Protein AF-A0A9N9GX31-F1 (afdb_monomer_lite)

Foldseek 3Di:
DAFQLLLLLQQVVCQVQAAFWFFAFKDFDDDCLAAVPDGVVVVRVQRHGWGFHGKDDWTQKIWTDTPDFQTKIKHQFPAKAKDKQPDDGPDPDDDDDQPSDPPGPQFGMKTKIDQPDDPDDPDDDDDDDDDPDSDIIMMTIGHPVSRMYMDGAHPPRCCDPPNVQFADELAPCQDDLVVLLVVLLVFFFFPLLQCCPRSHYGRDHAQLSQQLCQQLLAARRAGSNPDDSVSSVSSSVSSNVSSCQCNVVSNPPVSRDQQTPNVQLPDPDPVDFTAGPVGFTWDWDAGNNDIHIDRPVRHDHDDDPPDDDDPPDPPDDDDDDDDDDDDDDDDDDDDDDDDDDDDDDDDDDDDDDDDDDDDDDDDDDDDDDD

Sequence (370 aa):
MPELPEVHRAERACHEFLVGKKIIDVETKEDLLVFCEMPHEKFAELLLNKTVTETGRRGKYFYFLLDEGPHPVFHFGMTGDIKFKGHQSFHYRRKRPSSSSWPPLYYKLILTFASPEQPEQPDQMSSSSPSTSSSSVIVAFTDPRRLSRIRLVPSPVLSHPPLSDLGFDPLQDLPSVAAFSAQVSSRKCPIKALLLDQSFSAGVGNWVADEVLYQARVHPNQRANTLNKEQKKIIREKLVWVCEKAVKVNANPDEFPKDWLFHVRWSKSKKKKVKMPDGNEVIFLTVGGRTTAVVPAIQKIKGDVGSFVEKIKDDTDDNSEVQEDEIVIVKETKQNKRVVKRKIVKGDEFGTGKKVSFGNLESWRLSGLF

pLDDT: mean 79.01, std 27.61, range [22.58, 98.81]

Structure (mmCIF, N/CA/C/O backbone):
data_AF-A0A9N9GX31-F1
#
_entry.id   AF-A0A9N9GX31-F1
#
loop_
_atom_site.group_PDB
_atom_site.id
_atom_site.type_symbol
_atom_site.label_atom_id
_atom_site.label_alt_id
_atom_site.label_comp_id
_atom_site.label_asym_id
_atom_site.label_entity_id
_atom_site.label_seq_id
_atom_site.pdbx_PDB_ins_code
_atom_site.Cartn_x
_atom_site.Cartn_y
_atom_site.Cartn_z
_atom_site.occupancy
_atom_site.B_iso_or_equiv
_atom_site.auth_seq_id
_atom_site.auth_comp_id
_atom_site.auth_asym_id
_atom_site.auth_atom_id
_atom_site.pdbx_PDB_model_num
ATOM 1 N N . MET A 1 1 ? 7.672 -5.386 4.429 1.00 81.19 1 MET A N 1
ATOM 2 C CA . MET A 1 1 ? 7.270 -3.998 4.149 1.00 81.19 1 MET A CA 1
ATOM 3 C C . MET A 1 1 ? 6.022 -4.106 3.316 1.00 81.19 1 MET A C 1
ATOM 5 O O . MET A 1 1 ? 6.158 -4.579 2.195 1.00 81.19 1 MET A O 1
ATOM 9 N N . PRO A 1 2 ? 4.853 -3.796 3.885 1.00 92.69 2 PRO A N 1
ATOM 10 C CA . PRO A 1 2 ? 3.603 -3.841 3.143 1.00 92.69 2 PRO A CA 1
ATOM 11 C C . PRO A 1 2 ? 3.652 -2.891 1.942 1.00 92.69 2 PRO A C 1
ATOM 13 O O . PRO A 1 2 ? 4.035 -1.726 2.077 1.00 92.69 2 PRO A O 1
ATOM 16 N N . GLU A 1 3 ? 3.329 -3.403 0.762 1.00 97.19 3 GLU A N 1
ATOM 17 C CA . GLU A 1 3 ? 3.087 -2.633 -0.454 1.00 97.19 3 GLU A CA 1
ATOM 18 C C . GLU A 1 3 ? 1.594 -2.758 -0.805 1.00 97.19 3 GLU A C 1
ATOM 20 O O . GLU A 1 3 ? 0.786 -3.134 0.048 1.00 97.19 3 GLU A O 1
ATOM 25 N N . LEU A 1 4 ? 1.191 -2.387 -2.022 1.00 97.81 4 LEU A N 1
ATOM 26 C CA . LEU A 1 4 ? -0.218 -2.423 -2.424 1.00 97.81 4 LEU A CA 1
ATOM 27 C C . LEU A 1 4 ? -0.906 -3.774 -2.148 1.00 97.81 4 LEU A C 1
ATOM 29 O O . LEU A 1 4 ? -1.969 -3.750 -1.523 1.00 97.81 4 LEU A O 1
ATOM 33 N N . PRO A 1 5 ? -0.351 -4.938 -2.552 1.00 97.56 5 PRO A N 1
ATOM 34 C CA . PRO A 1 5 ? -1.057 -6.210 -2.387 1.00 97.56 5 PRO A CA 1
ATOM 35 C C . PRO A 1 5 ? -1.278 -6.578 -0.917 1.00 97.56 5 PRO A C 1
ATOM 37 O O . PRO A 1 5 ? -2.347 -7.051 -0.538 1.00 97.56 5 PRO A O 1
ATOM 40 N N . GLU A 1 6 ? -0.283 -6.313 -0.072 1.00 96.12 6 GLU A N 1
ATOM 41 C CA . GLU A 1 6 ? -0.354 -6.551 1.367 1.00 96.12 6 GLU A CA 1
ATOM 42 C C . GLU A 1 6 ? -1.404 -5.676 2.056 1.00 96.12 6 GLU A C 1
ATOM 44 O O . GLU A 1 6 ? -2.175 -6.160 2.886 1.00 96.12 6 GLU A O 1
ATOM 49 N N . VAL A 1 7 ? -1.451 -4.391 1.694 1.00 97.62 7 VAL A N 1
ATOM 50 C CA . VAL A 1 7 ? -2.442 -3.449 2.225 1.00 97.62 7 VAL A CA 1
ATOM 51 C C . VAL A 1 7 ? -3.843 -3.827 1.751 1.00 97.62 7 VAL A C 1
ATOM 53 O O . VAL A 1 7 ? -4.783 -3.765 2.535 1.00 97.62 7 VAL A O 1
ATOM 56 N N . HIS A 1 8 ? -3.986 -4.281 0.506 1.00 97.56 8 HIS A N 1
ATOM 57 C CA . HIS A 1 8 ? -5.265 -4.760 -0.010 1.00 97.56 8 HIS A CA 1
ATOM 58 C C . HIS A 1 8 ? -5.770 -6.003 0.723 1.00 97.56 8 HIS A C 1
ATOM 60 O O . HIS A 1 8 ? -6.946 -6.060 1.060 1.00 97.56 8 HIS A O 1
ATOM 66 N N . ARG A 1 9 ? -4.901 -6.964 1.060 1.00 95.38 9 ARG A N 1
ATOM 67 C CA . ARG A 1 9 ? -5.305 -8.084 1.927 1.00 95.38 9 ARG A CA 1
ATOM 68 C C . ARG A 1 9 ? -5.838 -7.587 3.274 1.00 95.38 9 ARG A C 1
ATOM 70 O O . ARG A 1 9 ? -6.865 -8.071 3.736 1.00 95.38 9 ARG A O 1
ATOM 77 N N . ALA A 1 10 ? -5.114 -6.674 3.920 1.00 95.25 10 ALA A N 1
ATOM 78 C CA . ALA A 1 10 ? -5.512 -6.147 5.222 1.00 95.25 10 ALA A CA 1
ATOM 79 C C . ALA A 1 10 ? -6.861 -5.422 5.159 1.00 95.25 10 ALA A C 1
ATOM 81 O O . ALA A 1 10 ? -7.717 -5.645 6.011 1.00 95.25 10 ALA A O 1
ATOM 82 N N . GLU A 1 11 ? -7.052 -4.595 4.133 1.00 97.12 11 GLU A N 1
ATOM 83 C CA . GLU A 1 11 ? -8.311 -3.902 3.877 1.00 97.12 11 GLU A CA 1
ATOM 84 C C . GLU A 1 11 ? -9.455 -4.890 3.641 1.00 97.12 11 GLU A C 1
ATOM 86 O O . GLU A 1 11 ? -10.471 -4.775 4.313 1.00 97.12 11 GLU A O 1
ATOM 91 N N . ARG A 1 12 ? -9.267 -5.927 2.816 1.00 95.88 12 ARG A N 1
ATOM 92 C CA . ARG A 1 12 ? -10.287 -6.966 2.602 1.00 95.88 12 ARG A CA 1
ATOM 93 C C . ARG A 1 12 ? -10.667 -7.721 3.871 1.00 95.88 12 ARG A C 1
ATOM 95 O O . ARG A 1 12 ? -11.843 -7.996 4.073 1.00 95.88 12 ARG A O 1
ATOM 102 N N . ALA A 1 13 ? -9.697 -8.037 4.729 1.00 94.00 13 ALA A N 1
ATOM 103 C CA . ALA A 1 13 ? -9.993 -8.647 6.023 1.00 94.00 13 ALA A CA 1
ATOM 104 C C . ALA A 1 13 ? -10.810 -7.689 6.909 1.00 94.00 13 ALA A C 1
ATOM 106 O O . ALA A 1 13 ? -11.760 -8.104 7.562 1.00 94.00 13 ALA A O 1
ATOM 107 N N . CYS A 1 14 ? -10.484 -6.393 6.904 1.00 95.94 14 CYS A N 1
ATOM 108 C CA . CYS A 1 14 ? -11.295 -5.391 7.597 1.00 95.94 14 CYS A CA 1
ATOM 109 C C . CYS A 1 14 ? -12.704 -5.300 7.013 1.00 95.94 14 CYS A C 1
ATOM 111 O O . CYS A 1 14 ? -13.659 -5.241 7.777 1.00 95.94 14 CYS A O 1
ATOM 113 N N . HIS A 1 15 ? -12.837 -5.335 5.689 1.00 96.19 15 HIS A N 1
ATOM 114 C CA . HIS A 1 15 ? -14.130 -5.331 5.018 1.00 96.19 15 HIS A CA 1
ATOM 115 C C . HIS A 1 15 ? -15.010 -6.482 5.516 1.00 96.19 15 HIS A C 1
ATOM 117 O O . HIS A 1 15 ? -16.120 -6.268 5.990 1.00 96.19 15 HIS A O 1
ATOM 123 N N . GLU A 1 16 ? -14.473 -7.702 5.466 1.00 93.88 16 GLU A N 1
ATOM 124 C CA . GLU A 1 16 ? -15.175 -8.932 5.834 1.00 93.88 16 GLU A CA 1
ATOM 125 C C . GLU A 1 16 ? -15.591 -8.959 7.310 1.00 93.88 16 GLU A C 1
ATOM 127 O O . GLU A 1 16 ? -16.707 -9.358 7.636 1.00 93.88 16 GLU A O 1
ATOM 132 N N . PHE A 1 17 ? -14.705 -8.527 8.212 1.00 92.94 17 PHE A N 1
ATOM 133 C CA . PHE A 1 17 ? -14.939 -8.663 9.648 1.00 92.94 17 PHE A CA 1
ATOM 134 C C . PHE A 1 17 ? -15.581 -7.443 10.311 1.00 92.94 17 PHE A C 1
ATOM 136 O O . PHE A 1 17 ? -16.140 -7.602 11.397 1.00 92.94 17 PHE A O 1
ATOM 143 N N . LEU A 1 18 ? -15.474 -6.240 9.733 1.00 95.19 18 LEU A N 1
ATOM 144 C CA . LEU A 1 18 ? -15.803 -4.984 10.425 1.00 95.19 18 LEU A CA 1
ATOM 145 C C . LEU A 1 18 ? -16.997 -4.230 9.829 1.00 95.19 18 LEU A C 1
ATOM 147 O O . LEU A 1 18 ? -17.646 -3.490 10.568 1.00 95.19 18 LEU A O 1
ATOM 151 N N . VAL A 1 19 ? -17.306 -4.393 8.538 1.00 96.62 19 VAL A N 1
ATOM 152 C CA . VAL A 1 19 ? -18.415 -3.663 7.898 1.00 96.62 19 VAL A CA 1
ATOM 153 C C . VAL A 1 19 ? -19.753 -4.017 8.557 1.00 96.62 19 VAL A C 1
ATOM 155 O O . VAL A 1 19 ? -20.031 -5.173 8.878 1.00 96.62 19 VAL A O 1
ATOM 158 N N . GLY A 1 20 ? -20.570 -2.992 8.797 1.00 96.25 20 GLY A N 1
ATOM 159 C CA . GLY A 1 20 ? -21.850 -3.069 9.497 1.00 96.25 20 GLY A CA 1
ATOM 160 C C . GLY A 1 20 ? -21.741 -3.132 11.022 1.00 96.25 20 GLY A C 1
ATOM 161 O O . GLY A 1 20 ? -22.768 -3.215 11.691 1.00 96.25 20 GLY A O 1
ATOM 162 N N . LYS A 1 21 ? -20.533 -3.104 11.604 1.00 95.75 21 LYS A N 1
ATOM 163 C CA . LYS A 1 21 ? -20.344 -3.209 13.058 1.00 95.75 21 LYS A CA 1
ATOM 164 C C . LYS A 1 21 ? -20.047 -1.862 13.704 1.00 95.75 21 LYS A C 1
ATOM 166 O O . LYS A 1 21 ? -19.277 -1.054 13.182 1.00 95.75 21 LYS A O 1
ATOM 171 N N . LYS A 1 22 ? -20.614 -1.669 14.895 1.00 97.38 22 LYS A N 1
ATOM 172 C CA . LYS A 1 22 ? -20.375 -0.510 15.758 1.00 97.38 22 LYS A CA 1
ATOM 173 C C . LYS A 1 22 ? -19.119 -0.702 16.603 1.00 97.38 22 LYS A C 1
ATOM 175 O O . LYS A 1 22 ? -18.931 -1.766 17.193 1.00 97.38 22 LYS A O 1
ATOM 180 N N . ILE A 1 23 ? -18.289 0.329 16.690 1.00 97.94 23 ILE A N 1
ATOM 181 C CA . ILE A 1 23 ? -17.127 0.398 17.578 1.00 97.94 23 ILE A CA 1
ATOM 182 C C . ILE A 1 23 ? -17.630 0.670 18.999 1.00 97.94 23 ILE A C 1
ATOM 184 O O . ILE A 1 23 ? -18.179 1.738 19.269 1.00 97.94 23 ILE A O 1
ATOM 188 N N . ILE A 1 24 ? -17.455 -0.290 19.904 1.00 97.75 24 ILE A N 1
ATOM 189 C CA . ILE A 1 24 ? -17.941 -0.204 21.293 1.00 97.75 24 ILE A CA 1
ATOM 190 C C . ILE A 1 24 ? -16.837 0.096 22.303 1.00 97.75 24 ILE A C 1
ATOM 192 O O . ILE A 1 24 ? -17.135 0.520 23.413 1.00 97.75 24 ILE A O 1
ATOM 196 N N . ASP A 1 25 ? -15.578 -0.117 21.927 1.00 97.88 25 ASP A N 1
ATOM 197 C CA . ASP A 1 25 ? -14.425 0.223 22.753 1.00 97.88 25 ASP A CA 1
ATOM 198 C C . ASP A 1 25 ? -13.192 0.490 21.872 1.00 97.88 25 ASP A C 1
ATOM 200 O O . ASP A 1 25 ? -13.024 -0.113 20.803 1.00 97.88 25 ASP A O 1
ATOM 204 N N . VAL A 1 26 ? -12.366 1.446 22.305 1.00 98.19 26 VAL A N 1
ATOM 205 C CA . VAL A 1 26 ? -11.189 1.937 21.583 1.00 98.19 26 VAL A CA 1
ATOM 206 C C . VAL A 1 26 ? -10.036 2.120 22.560 1.00 98.19 26 VAL A C 1
ATOM 208 O O . VAL A 1 26 ? -9.972 3.101 23.297 1.00 98.19 26 VAL A O 1
ATOM 211 N N . GLU A 1 27 ? -9.070 1.211 22.514 1.00 98.00 27 GLU A N 1
ATOM 212 C CA . GLU A 1 27 ? -7.853 1.303 23.315 1.00 98.00 27 GLU A CA 1
ATOM 213 C C . GLU A 1 27 ? -6.708 1.847 22.456 1.00 98.00 27 GLU A C 1
ATOM 215 O O . GLU A 1 27 ? -6.419 1.341 21.369 1.00 98.00 27 GLU A O 1
ATOM 220 N N . THR A 1 28 ? -6.009 2.868 22.942 1.00 97.25 28 THR A N 1
ATOM 221 C CA . THR A 1 28 ? -4.873 3.475 22.239 1.00 97.25 28 THR A CA 1
ATOM 222 C C . THR A 1 28 ? -3.652 3.562 23.143 1.00 97.25 28 THR A C 1
ATOM 224 O O . THR A 1 28 ? -3.757 3.625 24.365 1.00 97.25 28 THR A O 1
ATOM 227 N N . LYS A 1 29 ? -2.465 3.560 22.530 1.00 94.81 29 LYS A N 1
ATOM 228 C CA . LYS A 1 29 ? -1.197 3.825 23.215 1.00 94.81 29 LYS A CA 1
ATOM 229 C C . LYS A 1 29 ? -0.561 5.087 22.675 1.00 94.81 29 LYS A C 1
ATOM 231 O O . LYS A 1 29 ? -0.442 5.220 21.455 1.00 94.81 29 LYS A O 1
ATOM 236 N N . GLU A 1 30 ? -0.072 5.933 23.579 1.00 95.31 30 GLU A N 1
ATOM 237 C CA . GLU A 1 30 ? 0.644 7.142 23.198 1.00 95.31 30 GLU A CA 1
ATOM 238 C C . GLU A 1 30 ? 1.825 6.802 22.285 1.00 95.31 30 GLU A C 1
ATOM 240 O O . GLU A 1 30 ? 2.733 6.033 22.619 1.00 95.31 30 GLU A O 1
ATOM 245 N N . ASP A 1 31 ? 1.793 7.373 21.086 1.00 95.56 31 ASP A N 1
ATOM 246 C CA . ASP A 1 31 ? 2.903 7.329 20.155 1.00 95.56 31 ASP A CA 1
ATOM 247 C C . ASP A 1 31 ? 2.816 8.518 19.200 1.00 95.56 31 ASP A C 1
ATOM 249 O O . ASP A 1 31 ? 2.161 8.450 18.159 1.00 95.56 31 ASP A O 1
ATOM 253 N N . LEU A 1 32 ? 3.533 9.590 19.539 1.00 94.25 32 LEU A N 1
ATOM 254 C CA . LEU A 1 32 ? 3.557 10.849 18.784 1.00 94.25 32 LEU A CA 1
ATOM 255 C C . LEU A 1 32 ? 4.025 10.691 17.324 1.00 94.25 32 LEU A C 1
ATOM 257 O O . LEU A 1 32 ? 3.809 11.576 16.500 1.00 94.25 32 LEU A O 1
ATOM 261 N N . LEU A 1 33 ? 4.677 9.575 16.974 1.00 94.19 33 LEU A N 1
ATOM 262 C CA . LEU A 1 33 ? 5.071 9.294 15.591 1.00 94.19 33 LEU A CA 1
ATOM 263 C C . LEU A 1 33 ? 3.938 8.652 14.789 1.00 94.19 33 LEU A C 1
ATOM 265 O O . LEU A 1 33 ? 3.854 8.868 13.581 1.00 94.19 33 LEU A O 1
ATOM 269 N N . VAL A 1 34 ? 3.102 7.840 15.437 1.00 94.69 34 VAL A N 1
ATOM 270 C CA . VAL A 1 34 ? 1.997 7.115 14.797 1.00 94.69 34 VAL A CA 1
ATOM 271 C C . VAL A 1 34 ? 0.743 7.988 14.758 1.00 94.69 34 VAL A C 1
ATOM 273 O O . VAL A 1 34 ? 0.140 8.114 13.692 1.00 94.69 34 VAL A O 1
ATOM 276 N N . PHE A 1 35 ? 0.421 8.641 15.877 1.00 95.06 35 PHE A N 1
ATOM 277 C CA . PHE A 1 35 ? -0.647 9.630 16.039 1.00 95.06 35 PHE A CA 1
ATOM 278 C C . PHE A 1 35 ? -0.067 11.048 15.937 1.00 95.06 35 PHE A C 1
ATOM 280 O O . PHE A 1 35 ? -0.040 11.808 16.898 1.00 95.06 35 PHE A O 1
ATOM 287 N N . CYS A 1 36 ? 0.491 11.394 14.775 1.00 88.38 36 CYS A N 1
ATOM 288 C CA . CYS A 1 36 ? 1.279 12.624 14.633 1.00 88.38 36 CYS A CA 1
ATOM 289 C C . CYS A 1 36 ? 0.456 13.914 14.474 1.00 88.38 36 CYS A C 1
ATOM 291 O O . CYS A 1 36 ? 1.028 14.997 14.527 1.00 88.38 36 CYS A O 1
ATOM 293 N N . GLU A 1 37 ? -0.852 13.813 14.223 1.00 90.94 37 GLU A N 1
ATOM 294 C CA . GLU A 1 37 ? -1.718 14.969 13.922 1.00 90.94 37 GLU A CA 1
ATOM 295 C C . GLU A 1 37 ? -2.661 15.334 15.069 1.00 90.94 37 GLU A C 1
ATOM 297 O O . GLU A 1 37 ? -3.223 16.425 15.073 1.00 90.94 37 GLU A O 1
ATOM 302 N N . MET A 1 38 ? -2.841 14.437 16.041 1.00 93.62 38 MET A N 1
ATOM 303 C CA . MET A 1 38 ? -3.707 14.668 17.192 1.00 93.62 38 MET A CA 1
ATOM 304 C C . MET A 1 38 ? -3.362 13.728 18.354 1.00 93.62 38 MET A C 1
ATOM 306 O O . MET A 1 38 ? -2.818 12.649 18.107 1.00 93.62 38 MET A O 1
ATOM 310 N N . PRO A 1 39 ? -3.726 14.087 19.599 1.00 95.81 39 PRO A N 1
ATOM 311 C CA . PRO A 1 39 ? -3.632 13.183 20.743 1.00 95.81 39 PRO A CA 1
ATOM 312 C C . PRO A 1 39 ? -4.413 11.885 20.512 1.00 95.81 39 PRO A C 1
ATOM 314 O O . PRO A 1 39 ? -5.504 11.892 19.930 1.00 95.81 39 PRO A O 1
ATOM 317 N N . HIS A 1 40 ? -3.863 10.764 20.971 1.00 96.56 40 HIS A N 1
ATOM 318 C CA . HIS A 1 40 ? -4.436 9.442 20.718 1.00 96.56 40 HIS A CA 1
ATOM 319 C C . HIS A 1 40 ? -5.751 9.210 21.482 1.00 96.56 40 HIS A C 1
ATOM 321 O O . HIS A 1 40 ? -6.616 8.474 21.012 1.00 96.56 40 HIS A O 1
ATOM 327 N N . GLU A 1 41 ? -5.945 9.886 22.612 1.00 96.81 41 GLU A N 1
ATOM 328 C CA . GLU A 1 41 ? -7.190 9.890 23.380 1.00 96.81 41 GLU A CA 1
ATOM 329 C C . GLU A 1 41 ? -8.299 10.585 22.594 1.00 96.81 41 GLU A C 1
ATOM 331 O O . GLU A 1 41 ? -9.386 10.035 22.433 1.00 96.81 41 GLU A O 1
ATOM 336 N N . LYS A 1 42 ? -7.994 11.744 21.992 1.00 96.75 42 LYS A N 1
ATOM 337 C CA . LYS A 1 42 ? -8.943 12.450 21.123 1.00 96.75 42 LYS A CA 1
ATOM 338 C C . LYS A 1 42 ? -9.303 11.618 19.895 1.00 96.75 42 LYS A C 1
ATOM 340 O O . LYS A 1 42 ? -10.455 11.629 19.467 1.00 96.75 42 LYS A O 1
ATOM 345 N N . PHE A 1 43 ? -8.332 10.891 19.337 1.00 96.75 43 PHE A N 1
ATOM 346 C CA . PHE A 1 43 ? -8.594 9.906 18.291 1.00 96.75 43 PHE A CA 1
ATOM 347 C C . PHE A 1 43 ? -9.596 8.852 18.786 1.00 96.75 43 PHE A C 1
ATOM 349 O O . PHE A 1 43 ? -10.615 8.648 18.136 1.00 96.75 43 PHE A O 1
ATOM 356 N N . ALA A 1 44 ? -9.358 8.235 19.947 1.00 97.12 44 ALA A N 1
ATOM 357 C CA . ALA A 1 44 ? -10.232 7.200 20.501 1.00 97.12 44 ALA A CA 1
ATOM 358 C C . ALA A 1 44 ? -11.674 7.688 20.725 1.00 97.12 44 ALA A C 1
ATOM 360 O O . ALA A 1 44 ? -12.618 7.035 20.279 1.00 97.12 44 ALA A O 1
ATOM 361 N N . GLU A 1 45 ? -11.838 8.869 21.329 1.00 97.38 45 GLU A N 1
ATOM 362 C CA . GLU A 1 45 ? -13.143 9.506 21.551 1.00 97.38 45 GLU A CA 1
ATOM 363 C C . GLU A 1 45 ? -13.944 9.678 20.254 1.00 97.38 45 GLU A C 1
ATOM 365 O O . GLU A 1 45 ? -15.147 9.440 20.233 1.00 97.38 45 GLU A O 1
ATOM 370 N N . LEU A 1 46 ? -13.283 10.082 19.164 1.00 97.12 46 LEU A N 1
ATOM 371 C CA . LEU A 1 46 ? -13.934 10.371 17.883 1.00 97.12 46 LEU A CA 1
ATOM 372 C C . LEU A 1 46 ? -14.317 9.122 17.080 1.00 97.12 46 LEU A C 1
ATOM 374 O O . LEU A 1 46 ? -15.066 9.258 16.112 1.00 97.12 46 LEU A O 1
ATOM 378 N N . LEU A 1 47 ? -13.794 7.941 17.425 1.00 97.25 47 LEU A N 1
ATOM 379 C CA . LEU A 1 47 ? -14.195 6.667 16.815 1.00 97.25 47 LEU A CA 1
ATOM 380 C C . LEU A 1 47 ? -15.274 5.938 17.618 1.00 97.25 47 LEU A C 1
ATOM 382 O O . LEU A 1 47 ? -15.991 5.112 17.052 1.00 97.25 47 LEU A O 1
ATOM 386 N N . LEU A 1 48 ? -15.361 6.191 18.924 1.00 97.50 48 LEU A N 1
ATOM 387 C CA . LEU A 1 48 ? -16.268 5.469 19.804 1.00 97.50 48 LEU A CA 1
ATOM 388 C C . LEU A 1 48 ? -17.723 5.646 19.353 1.00 97.50 48 LEU A C 1
ATOM 390 O O . LEU A 1 48 ? -18.146 6.734 18.974 1.00 97.50 48 LEU A O 1
ATOM 394 N N . ASN A 1 49 ? -18.498 4.565 19.428 1.00 97.12 49 ASN A N 1
ATOM 395 C CA . ASN A 1 49 ? -19.905 4.492 19.037 1.00 97.12 49 ASN A CA 1
ATOM 396 C C . ASN A 1 49 ? -20.214 4.704 17.550 1.00 97.12 49 ASN A C 1
ATOM 398 O O . ASN A 1 49 ? -21.390 4.770 17.200 1.00 97.12 49 ASN A O 1
ATOM 402 N N . LYS A 1 50 ? -19.210 4.740 16.675 1.00 97.62 50 LYS A N 1
ATOM 403 C CA . LYS A 1 50 ? -19.429 4.835 15.229 1.00 97.62 50 LYS A CA 1
ATOM 404 C C . LYS A 1 50 ? -19.521 3.473 14.567 1.00 97.62 50 LYS A C 1
ATOM 406 O O . LYS A 1 50 ? -18.900 2.509 15.020 1.00 97.62 50 LYS A O 1
ATOM 411 N N . THR A 1 51 ? -20.266 3.398 13.475 1.00 97.94 51 THR A N 1
ATOM 412 C CA . THR A 1 51 ? -20.453 2.175 12.687 1.00 97.94 51 THR A CA 1
ATOM 413 C C . THR A 1 51 ? -19.587 2.220 11.443 1.00 97.94 51 THR A C 1
ATOM 415 O O . THR A 1 51 ? -19.607 3.209 10.718 1.00 97.94 51 THR A O 1
ATOM 418 N N . VAL A 1 52 ? -18.841 1.151 11.161 1.00 98.12 52 VAL A N 1
ATOM 419 C CA . VAL A 1 52 ? -18.098 1.037 9.897 1.00 98.12 52 VAL A CA 1
ATOM 420 C C . VAL A 1 52 ? -19.081 0.701 8.783 1.00 98.12 52 VAL A C 1
ATOM 422 O O . VAL A 1 52 ? -19.656 -0.383 8.767 1.00 98.12 52 VAL A O 1
ATOM 425 N N . THR A 1 53 ? -19.281 1.624 7.851 1.00 98.00 53 THR A N 1
ATOM 426 C CA . THR A 1 53 ? -20.208 1.460 6.723 1.00 98.00 53 THR A CA 1
ATOM 427 C C . THR A 1 53 ? -19.538 0.799 5.528 1.00 98.00 53 THR A C 1
ATOM 429 O O . THR A 1 53 ? -20.159 0.001 4.835 1.00 98.00 53 THR A O 1
ATOM 432 N N . GLU A 1 54 ? -18.258 1.088 5.311 1.00 98.00 54 GLU A N 1
ATOM 433 C CA . GLU A 1 54 ? -17.467 0.546 4.210 1.00 98.00 54 GLU A CA 1
ATOM 434 C C . GLU A 1 54 ? -15.972 0.612 4.562 1.00 98.00 54 GLU A C 1
ATOM 436 O O . GLU A 1 54 ? -15.547 1.330 5.471 1.00 98.00 54 GLU A O 1
ATOM 441 N N . THR A 1 55 ? -15.143 -0.126 3.834 1.00 98.31 55 THR A N 1
ATOM 442 C CA . THR A 1 55 ? -13.685 0.005 3.878 1.00 98.31 55 THR A CA 1
ATOM 443 C C . THR A 1 55 ? -13.159 0.310 2.490 1.00 98.31 55 THR A C 1
ATOM 445 O O . THR A 1 55 ? -13.758 -0.061 1.486 1.00 98.31 55 THR A O 1
ATOM 448 N N . GLY A 1 56 ? -12.020 0.987 2.422 1.00 98.12 56 GLY A N 1
ATOM 449 C CA . GLY A 1 56 ? -11.380 1.244 1.145 1.00 98.12 56 GLY A CA 1
ATOM 450 C C . GLY A 1 56 ? -9.873 1.350 1.253 1.00 98.12 56 GLY A C 1
ATOM 451 O O . GLY A 1 56 ? -9.282 1.375 2.336 1.00 98.12 56 GLY A O 1
ATOM 452 N N . ARG A 1 57 ? -9.235 1.394 0.086 1.00 98.12 57 ARG A N 1
ATOM 453 C CA . ARG A 1 57 ? -7.784 1.436 -0.064 1.00 98.12 57 ARG A CA 1
ATOM 454 C C . ARG A 1 57 ? -7.405 2.425 -1.149 1.00 98.12 57 ARG A C 1
ATOM 456 O O . ARG A 1 57 ? -8.041 2.453 -2.196 1.00 98.12 57 ARG A O 1
ATOM 463 N N . ARG A 1 58 ? -6.304 3.142 -0.939 1.00 98.19 58 ARG A N 1
ATOM 464 C CA . ARG A 1 58 ? -5.617 3.919 -1.973 1.00 98.19 58 ARG A CA 1
ATOM 465 C C . ARG A 1 58 ? -4.108 3.777 -1.803 1.00 98.19 58 ARG A C 1
ATOM 467 O O . ARG A 1 58 ? -3.550 4.104 -0.757 1.00 98.19 58 ARG A O 1
ATOM 474 N N . GLY A 1 59 ? -3.420 3.259 -2.814 1.00 98.00 59 GLY A N 1
ATOM 475 C CA . GLY A 1 59 ? -1.998 2.933 -2.732 1.00 98.00 59 GLY A CA 1
ATOM 476 C C . GLY A 1 59 ? -1.652 2.043 -1.530 1.00 98.00 59 GLY A C 1
ATOM 477 O O . GLY A 1 59 ? -2.140 0.919 -1.413 1.00 98.00 59 GLY A O 1
ATOM 478 N N . LYS A 1 60 ? -0.791 2.547 -0.633 1.00 97.81 60 LYS A N 1
ATOM 479 C CA . LYS A 1 60 ? -0.385 1.857 0.610 1.00 97.81 60 LYS A CA 1
ATOM 480 C C . LYS A 1 60 ? -1.191 2.279 1.845 1.00 97.81 60 LYS A C 1
ATOM 482 O O . LYS A 1 60 ? -0.784 1.984 2.970 1.00 97.81 60 LYS A O 1
ATOM 487 N N . TYR A 1 61 ? -2.295 2.985 1.634 1.00 98.50 61 TYR A N 1
ATOM 488 C CA . TYR A 1 61 ? -3.223 3.394 2.676 1.00 98.50 61 TYR A CA 1
ATOM 489 C C . TYR A 1 61 ? -4.497 2.566 2.588 1.00 98.50 61 TYR A C 1
ATOM 491 O O . TYR A 1 61 ? -4.957 2.245 1.492 1.00 98.50 61 TYR A O 1
ATOM 499 N N . PHE A 1 62 ? -5.082 2.269 3.738 1.00 98.44 62 PHE A N 1
ATOM 500 C CA . PHE A 1 62 ? -6.443 1.758 3.852 1.00 98.44 62 PHE A CA 1
ATOM 501 C C . PHE A 1 62 ? -7.204 2.583 4.883 1.00 98.44 62 PHE A C 1
ATOM 503 O O . PHE A 1 62 ? -6.590 3.262 5.707 1.00 98.44 62 PHE A O 1
ATOM 510 N N . TYR A 1 63 ? -8.524 2.579 4.809 1.00 98.62 63 TYR A N 1
ATOM 511 C CA . TYR A 1 63 ? -9.371 3.433 5.629 1.00 98.62 63 TYR A CA 1
ATOM 512 C C . TYR A 1 63 ? -10.723 2.784 5.887 1.00 98.62 63 TYR A C 1
ATOM 514 O O . TYR A 1 63 ? -11.160 1.915 5.129 1.00 98.62 63 TYR A O 1
ATOM 522 N N . PHE A 1 64 ? -11.382 3.225 6.955 1.00 98.44 64 PHE A N 1
ATOM 523 C CA . PHE A 1 64 ? -12.761 2.849 7.254 1.00 98.44 64 PHE A CA 1
ATOM 524 C C . PHE A 1 64 ? -13.655 4.056 7.002 1.00 98.44 64 PHE A C 1
ATOM 526 O O . PHE A 1 64 ? -13.393 5.137 7.527 1.00 98.44 64 PHE A O 1
ATOM 533 N N . LEU A 1 65 ? -14.703 3.880 6.207 1.00 98.50 65 LEU A N 1
ATOM 534 C CA . LEU A 1 65 ? -15.806 4.825 6.165 1.00 98.50 65 LEU A CA 1
ATOM 535 C C . LEU A 1 65 ? -16.721 4.517 7.345 1.00 98.50 65 LEU A C 1
ATOM 537 O O . LEU A 1 65 ? -17.017 3.361 7.640 1.00 98.50 65 LEU A O 1
ATOM 541 N N . LEU A 1 66 ? -17.093 5.574 8.051 1.00 98.44 66 LEU A N 1
ATOM 542 C CA . LEU A 1 66 ? -17.957 5.510 9.218 1.00 98.44 66 LEU A CA 1
ATOM 543 C C . LEU A 1 66 ? -19.312 6.111 8.840 1.00 98.44 66 LEU A C 1
ATOM 545 O O . LEU A 1 66 ? -19.393 6.873 7.874 1.00 98.44 66 LEU A O 1
ATOM 549 N N . ASP A 1 67 ? -20.349 5.789 9.602 1.00 97.56 67 ASP A N 1
ATOM 550 C CA . ASP A 1 67 ? -21.658 6.447 9.538 1.00 97.56 67 ASP A CA 1
ATOM 551 C C . ASP A 1 67 ? -21.554 7.969 9.726 1.00 97.56 67 ASP A C 1
ATOM 553 O O . ASP A 1 67 ? -22.224 8.722 9.021 1.00 97.56 67 ASP A O 1
ATOM 557 N N . GLU A 1 68 ? -20.645 8.422 10.592 1.00 96.19 68 GLU A N 1
ATOM 558 C CA . GLU A 1 68 ? -20.312 9.834 10.770 1.00 96.19 68 GLU A CA 1
ATOM 559 C C . GLU A 1 68 ? -18.792 10.086 10.759 1.00 96.19 68 GLU A C 1
ATOM 561 O O . GLU A 1 68 ? -18.003 9.422 11.440 1.00 96.19 68 GLU A O 1
ATOM 566 N N . GLY A 1 69 ? -18.354 11.096 10.001 1.00 92.81 69 GLY A N 1
ATOM 567 C CA . GLY A 1 69 ? -16.954 11.526 9.966 1.00 92.81 69 GLY A CA 1
ATOM 568 C C . GLY A 1 69 ? -16.455 12.094 11.311 1.00 92.81 69 GLY A C 1
ATOM 569 O O . GLY A 1 69 ? -17.242 12.389 12.208 1.00 92.81 69 GLY A O 1
ATOM 570 N N . PRO A 1 70 ? -15.137 12.249 11.508 1.00 96.88 70 PRO A N 1
ATOM 571 C CA . PRO A 1 70 ? -14.068 11.913 10.571 1.00 96.88 70 PRO A CA 1
ATOM 572 C C . PRO A 1 70 ? -13.809 10.401 10.473 1.00 96.88 70 PRO A C 1
ATOM 574 O O . PRO A 1 70 ? -14.234 9.623 11.323 1.00 96.88 70 PRO A O 1
ATOM 577 N N . HIS A 1 71 ? -13.083 10.003 9.431 1.00 98.31 71 HIS A N 1
ATOM 578 C CA . HIS A 1 71 ? -12.825 8.619 9.039 1.00 98.31 71 HIS A CA 1
ATOM 579 C C . HIS A 1 71 ? -11.372 8.216 9.323 1.00 98.31 71 HIS A C 1
ATOM 581 O O . HIS A 1 71 ? -10.456 8.967 8.968 1.00 98.31 71 HIS A O 1
ATOM 587 N N . PRO A 1 72 ? -11.111 7.049 9.935 1.00 98.19 72 PRO A N 1
ATOM 588 C CA . PRO A 1 72 ? -9.753 6.622 10.219 1.00 98.19 72 PRO A CA 1
ATOM 589 C C . PRO A 1 72 ? -9.037 6.133 8.957 1.00 98.19 72 PRO A C 1
ATOM 591 O O . PRO A 1 72 ? -9.531 5.275 8.225 1.00 98.19 72 PRO A O 1
ATOM 594 N N . VAL A 1 73 ? -7.837 6.669 8.735 1.00 98.44 73 VAL A N 1
ATOM 595 C CA . VAL A 1 73 ? -6.932 6.323 7.636 1.00 98.44 73 VAL A CA 1
ATOM 596 C C . VAL A 1 73 ? -5.628 5.779 8.212 1.00 98.44 73 VAL A C 1
ATOM 598 O O . VAL A 1 73 ? -5.010 6.379 9.094 1.00 98.44 73 VAL A O 1
ATOM 601 N N . PHE A 1 74 ? -5.182 4.651 7.674 1.00 98.31 74 PHE A N 1
ATOM 602 C CA . PHE A 1 74 ? -4.061 3.871 8.174 1.00 98.31 74 PHE A CA 1
ATOM 603 C C . PHE A 1 74 ? -2.986 3.697 7.104 1.00 98.31 74 PHE A C 1
ATOM 605 O O . PHE A 1 74 ? -3.269 3.428 5.937 1.00 98.31 74 PHE A O 1
ATOM 612 N N . HIS A 1 75 ? -1.727 3.768 7.525 1.00 98.00 75 HIS A N 1
ATOM 613 C CA . HIS A 1 75 ? -0.565 3.415 6.717 1.00 98.00 75 HIS A CA 1
ATOM 614 C C . HIS A 1 75 ? 0.372 2.531 7.534 1.00 98.00 75 HIS A C 1
ATOM 616 O O . HIS A 1 75 ? 0.825 2.932 8.605 1.00 98.00 75 HIS A O 1
ATOM 622 N N . PHE A 1 76 ? 0.724 1.346 7.030 1.00 96.88 76 PHE A N 1
ATOM 623 C CA . PHE A 1 76 ? 1.547 0.393 7.788 1.00 96.88 76 PHE A CA 1
ATOM 624 C C . PHE A 1 76 ? 3.018 0.801 7.951 1.00 96.88 76 PHE A C 1
ATOM 626 O O . PHE A 1 76 ? 3.724 0.271 8.810 1.00 96.88 76 PHE A O 1
ATOM 633 N N . GLY A 1 77 ? 3.536 1.704 7.120 1.00 95.00 77 GLY A N 1
ATOM 634 C CA . GLY A 1 77 ? 4.972 1.973 7.100 1.00 95.00 77 GLY A CA 1
ATOM 635 C C . GLY A 1 77 ? 5.755 0.720 6.694 1.00 95.00 77 GLY A C 1
ATOM 636 O O . GLY A 1 77 ? 5.471 0.100 5.673 1.00 95.00 77 GLY A O 1
ATOM 637 N N . MET A 1 78 ? 6.770 0.334 7.474 1.00 92.94 78 MET A N 1
ATOM 638 C CA . MET A 1 78 ? 7.611 -0.826 7.129 1.00 92.94 78 MET A CA 1
ATOM 639 C C . MET A 1 78 ? 7.197 -2.147 7.780 1.00 92.94 78 MET A C 1
ATOM 641 O O . MET A 1 78 ? 7.470 -3.208 7.206 1.00 92.94 78 MET A O 1
ATOM 645 N N . THR A 1 79 ? 6.610 -2.088 8.972 1.00 91.94 79 THR A N 1
ATOM 646 C CA . THR A 1 79 ? 6.343 -3.247 9.845 1.00 91.94 79 THR A CA 1
ATOM 647 C C . THR A 1 79 ? 4.966 -3.219 10.482 1.00 91.94 79 THR A C 1
ATOM 649 O O . THR A 1 79 ? 4.692 -4.078 11.315 1.00 91.94 79 THR A O 1
ATOM 652 N N . GLY A 1 80 ? 4.130 -2.249 10.109 1.00 93.56 80 GLY A N 1
ATOM 653 C CA . GLY A 1 80 ? 2.747 -2.216 10.534 1.00 93.56 80 GLY A CA 1
ATOM 654 C C . GLY A 1 80 ? 2.014 -3.485 10.113 1.00 93.56 80 GLY A C 1
ATOM 655 O O . GLY A 1 80 ? 2.297 -4.055 9.055 1.00 93.56 80 GLY A O 1
ATOM 656 N N . ASP A 1 81 ? 1.098 -3.920 10.962 1.00 93.00 81 ASP A N 1
ATOM 657 C CA . ASP A 1 81 ? 0.286 -5.111 10.752 1.00 93.00 81 ASP A CA 1
ATOM 658 C C . ASP A 1 81 ? -1.069 -4.952 11.443 1.00 93.00 81 ASP A C 1
ATOM 660 O O . ASP A 1 81 ? -1.184 -4.210 12.425 1.00 93.00 81 ASP A O 1
ATOM 664 N N . ILE A 1 82 ? -2.072 -5.674 10.946 1.00 93.44 82 ILE A N 1
ATOM 665 C CA . ILE A 1 82 ? -3.413 -5.731 11.525 1.00 93.44 82 ILE A CA 1
ATOM 666 C C . ILE A 1 82 ? -3.729 -7.162 11.958 1.00 93.44 82 ILE A C 1
ATOM 668 O O . ILE A 1 82 ? -3.495 -8.120 11.220 1.00 93.44 82 ILE A O 1
ATOM 672 N N . LYS A 1 83 ? -4.219 -7.321 13.188 1.00 92.94 83 LYS A N 1
ATOM 673 C CA . LYS A 1 83 ? -4.438 -8.628 13.815 1.00 92.94 83 LYS A CA 1
ATOM 674 C C . LYS A 1 83 ? -5.838 -8.721 14.384 1.00 92.94 83 LYS A C 1
ATOM 676 O O . LYS A 1 83 ? -6.225 -7.869 15.172 1.00 92.94 83 LYS A O 1
ATOM 681 N N . PHE A 1 84 ? -6.546 -9.789 14.053 1.00 92.00 84 PHE A N 1
ATOM 682 C CA . PHE A 1 84 ? -7.860 -10.096 14.607 1.00 92.00 84 PHE A CA 1
ATOM 683 C C . PHE A 1 84 ? -7.704 -11.114 15.740 1.00 92.00 84 PHE A C 1
ATOM 685 O O . PHE A 1 84 ? -7.030 -12.135 15.578 1.00 92.00 84 PHE A O 1
ATOM 692 N N . LYS A 1 85 ? -8.279 -10.833 16.912 1.00 90.31 85 LYS A N 1
ATOM 693 C CA . LYS A 1 85 ? -8.234 -11.740 18.065 1.00 90.31 85 LYS A CA 1
ATOM 694 C C . LYS A 1 85 ? -8.951 -13.044 17.713 1.00 90.31 85 LYS A C 1
ATOM 696 O O . LYS A 1 85 ? -10.059 -13.013 17.198 1.00 90.31 85 LYS A O 1
ATOM 701 N N . GLY A 1 86 ? -8.320 -14.183 17.993 1.00 83.81 86 GLY A N 1
ATOM 702 C CA . GLY A 1 86 ? -8.879 -15.505 17.678 1.00 83.81 86 GLY A CA 1
ATOM 703 C C . GLY A 1 86 ? -8.710 -15.952 16.220 1.00 83.81 86 GLY A C 1
ATOM 704 O O . GLY A 1 86 ? -9.004 -17.101 15.915 1.00 83.81 86 GLY A O 1
ATOM 705 N N . HIS A 1 87 ? -8.170 -15.103 15.340 1.00 78.44 87 HIS A N 1
ATOM 706 C CA . HIS A 1 87 ? -7.861 -15.460 13.955 1.00 78.44 87 HIS A CA 1
ATOM 707 C C . HIS A 1 87 ? -6.351 -15.591 13.740 1.00 78.44 87 HIS A C 1
ATOM 709 O O . HIS A 1 87 ? -5.539 -14.934 14.398 1.00 78.44 87 HIS A O 1
ATOM 715 N N . GLN A 1 88 ? -5.959 -16.438 12.787 1.00 67.19 88 GLN A N 1
ATOM 716 C CA . GLN A 1 88 ? -4.559 -16.564 12.401 1.00 67.19 88 GLN A CA 1
ATOM 717 C C . GLN A 1 88 ? -4.070 -15.249 11.778 1.00 67.19 88 GLN A C 1
ATOM 719 O O . GLN A 1 88 ? -4.670 -14.731 10.840 1.00 67.19 88 GLN A O 1
ATOM 724 N N . SER A 1 89 ? -2.961 -14.706 12.285 1.00 63.69 89 SER A N 1
ATOM 725 C CA . SER A 1 89 ? -2.362 -13.498 11.719 1.00 63.69 89 SER A CA 1
ATOM 726 C C . SER A 1 89 ? -1.794 -13.744 10.324 1.00 63.69 89 SER A C 1
ATOM 728 O O . SER A 1 89 ? -1.095 -14.732 10.076 1.00 63.69 89 SER A O 1
ATOM 730 N N . PHE A 1 90 ? -2.018 -12.783 9.431 1.00 63.19 90 PHE A N 1
ATOM 731 C CA . PHE A 1 90 ? -1.510 -12.800 8.064 1.00 63.19 90 PHE A CA 1
ATOM 732 C C . PHE A 1 90 ? -0.020 -12.412 8.032 1.00 63.19 90 PHE A C 1
ATOM 734 O O . PHE A 1 90 ? 0.358 -11.299 7.675 1.00 63.19 90 PHE A O 1
ATOM 741 N N . HIS A 1 91 ? 0.869 -13.310 8.452 1.00 57.97 91 HIS A N 1
ATOM 742 C CA . HIS A 1 91 ? 2.293 -12.984 8.562 1.00 57.97 91 HIS A CA 1
ATOM 743 C C . HIS A 1 91 ? 2.964 -12.723 7.200 1.00 57.97 91 HIS A C 1
ATOM 745 O O . HIS A 1 91 ? 2.967 -13.570 6.314 1.00 57.97 91 HIS A O 1
ATOM 751 N N . TYR A 1 92 ? 3.644 -11.576 7.075 1.00 55.16 92 TYR A N 1
ATOM 752 C CA . TYR A 1 92 ? 4.404 -11.163 5.878 1.00 55.16 92 TYR A CA 1
ATOM 753 C C . TYR A 1 92 ? 5.713 -11.937 5.637 1.00 55.16 92 TYR A C 1
ATOM 755 O O . TYR A 1 92 ? 6.349 -11.793 4.596 1.00 55.16 92 TYR A O 1
ATOM 763 N N . ARG A 1 93 ? 6.164 -12.721 6.620 1.00 46.84 93 ARG A N 1
ATOM 764 C CA . ARG A 1 93 ? 7.334 -13.603 6.541 1.00 46.84 93 ARG A CA 1
ATOM 765 C C . ARG A 1 93 ? 7.226 -14.613 7.678 1.00 46.84 93 ARG A C 1
ATOM 767 O O . ARG A 1 93 ? 7.082 -14.190 8.824 1.00 46.84 93 ARG A O 1
ATOM 774 N N . ARG A 1 94 ? 7.334 -15.919 7.402 1.00 44.00 94 ARG A N 1
ATOM 775 C CA . ARG A 1 94 ? 7.434 -16.944 8.459 1.00 44.00 94 ARG A CA 1
ATOM 776 C C . ARG A 1 94 ? 8.619 -16.607 9.381 1.00 44.00 94 ARG A C 1
ATOM 778 O O . ARG A 1 94 ? 9.774 -16.783 8.998 1.00 44.00 94 ARG A O 1
ATOM 785 N N . LYS A 1 95 ? 8.347 -16.111 10.591 1.00 41.72 95 LYS A N 1
ATOM 786 C CA . LYS A 1 95 ? 9.294 -16.063 11.715 1.00 41.72 95 LYS A CA 1
ATOM 787 C C . LYS A 1 95 ? 8.528 -16.187 13.026 1.00 41.72 95 LYS A C 1
ATOM 789 O O . LYS A 1 95 ? 7.805 -15.258 13.346 1.00 41.72 95 LYS A O 1
ATOM 794 N N . ARG A 1 96 ? 8.808 -17.301 13.728 1.00 42.50 96 ARG A N 1
ATOM 795 C CA . ARG A 1 96 ? 8.343 -17.781 15.050 1.00 42.50 96 ARG A CA 1
ATOM 796 C C . ARG A 1 96 ? 6.829 -17.649 15.301 1.00 42.50 96 ARG A C 1
ATOM 798 O O . ARG A 1 96 ? 6.246 -16.636 14.945 1.00 42.50 96 ARG A O 1
ATOM 805 N N . PRO A 1 97 ? 6.173 -18.649 15.916 1.00 47.41 97 PRO A N 1
ATOM 806 C CA . PRO A 1 97 ? 4.788 -18.477 16.341 1.00 47.41 97 PRO A CA 1
ATOM 807 C C . PRO A 1 97 ? 4.719 -17.206 17.191 1.00 47.41 97 PRO A C 1
ATOM 809 O O . PRO A 1 97 ? 5.436 -17.091 18.187 1.00 47.41 97 PRO A O 1
ATOM 812 N N . SER A 1 98 ? 3.953 -16.204 16.747 1.00 52.78 98 SER A N 1
ATOM 813 C CA . SER A 1 98 ? 3.670 -15.065 17.611 1.00 52.78 98 SER A CA 1
ATOM 814 C C . SER A 1 98 ? 3.003 -15.624 18.856 1.00 52.78 98 SER A C 1
ATOM 816 O O . SER A 1 98 ? 2.123 -16.477 18.726 1.00 52.78 98 SER A O 1
ATOM 818 N N . SER A 1 99 ? 3.428 -15.181 20.040 1.00 54.47 99 SER A N 1
ATOM 819 C CA . SER A 1 99 ? 2.727 -15.537 21.267 1.00 54.47 99 SER A CA 1
ATOM 820 C C . SER A 1 99 ? 1.232 -15.285 21.061 1.00 54.47 99 SER A C 1
ATOM 822 O O . SER A 1 99 ? 0.837 -14.234 20.557 1.00 54.47 99 SER A O 1
ATOM 824 N N . SER A 1 100 ? 0.398 -16.250 21.438 1.00 64.75 100 SER A N 1
ATOM 825 C CA . SER A 1 100 ? -1.067 -16.131 21.439 1.00 64.75 100 SER A CA 1
ATOM 826 C C . SER A 1 100 ? -1.578 -15.100 22.460 1.00 64.75 100 SER A C 1
ATOM 828 O O . SER A 1 100 ? -2.780 -14.967 22.666 1.00 64.75 100 SER A O 1
ATOM 830 N N . SER A 1 101 ? -0.668 -14.369 23.110 1.00 82.25 101 SER A N 1
ATOM 831 C CA . SER A 1 101 ? -0.957 -13.339 24.096 1.00 82.25 101 SER A CA 1
ATOM 832 C C . SER A 1 101 ? -1.675 -12.151 23.458 1.00 82.25 101 SER A C 1
ATOM 834 O O . SER A 1 101 ? -1.189 -11.571 22.482 1.00 82.25 101 SER A O 1
ATOM 836 N N . TRP A 1 102 ? -2.788 -11.757 24.068 1.00 88.31 102 TRP A N 1
ATOM 837 C CA . TRP A 1 102 ? -3.539 -10.551 23.746 1.00 88.31 102 TRP A CA 1
ATOM 838 C C . TRP A 1 102 ? -3.530 -9.609 24.961 1.00 88.31 102 TRP A C 1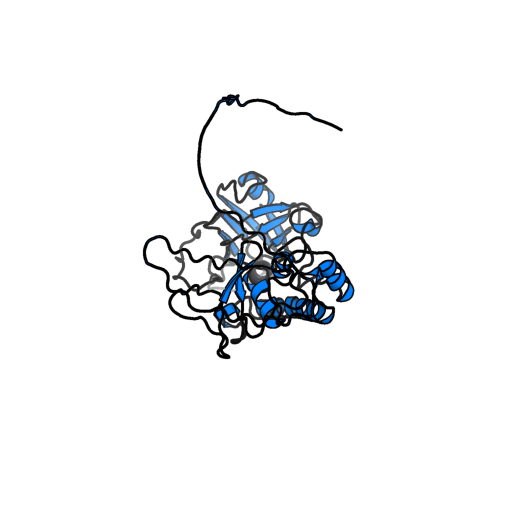
ATOM 840 O O . TRP A 1 102 ? -3.764 -10.102 26.064 1.00 88.31 102 TRP A O 1
ATOM 850 N N . PRO A 1 103 ? -3.325 -8.289 24.801 1.00 92.56 103 PRO A N 1
ATOM 851 C CA . PRO A 1 103 ? -2.990 -7.567 23.569 1.00 92.56 103 PRO A CA 1
ATOM 852 C C . PRO A 1 103 ? -1.679 -8.003 22.892 1.00 92.56 103 PRO A C 1
ATOM 854 O O . PRO A 1 103 ? -0.736 -8.407 23.578 1.00 92.56 103 PRO A O 1
ATOM 857 N N . PRO A 1 104 ? -1.572 -7.919 21.552 1.00 91.94 104 PRO A N 1
ATOM 858 C CA . PRO A 1 104 ? -0.335 -8.254 20.859 1.00 91.94 104 PRO A CA 1
ATOM 859 C C . PRO A 1 104 ? 0.765 -7.233 21.166 1.00 91.94 104 PRO A C 1
ATOM 861 O O . PRO A 1 104 ? 0.508 -6.036 21.266 1.00 91.94 104 PRO A O 1
ATOM 864 N N . LEU A 1 105 ? 2.022 -7.681 21.243 1.00 91.00 105 LEU A N 1
ATOM 865 C CA . LEU A 1 105 ? 3.159 -6.771 21.412 1.00 91.00 105 LEU A CA 1
ATOM 866 C C . LEU A 1 105 ? 3.168 -5.671 20.339 1.00 91.00 105 LEU A C 1
ATOM 868 O O . LEU A 1 105 ? 2.864 -5.917 19.170 1.00 91.00 105 LEU A O 1
ATOM 872 N N . TYR A 1 106 ? 3.580 -4.471 20.751 1.00 93.88 106 TYR A N 1
ATOM 873 C CA . TYR A 1 106 ? 3.683 -3.280 19.901 1.00 93.88 106 TYR A CA 1
ATOM 874 C C . TYR A 1 106 ? 2.360 -2.780 19.300 1.00 93.88 106 TYR A C 1
ATOM 876 O O . TYR A 1 106 ? 2.396 -2.050 18.304 1.00 93.88 106 TYR A O 1
ATOM 884 N N . TYR A 1 107 ? 1.208 -3.139 19.878 1.00 95.94 107 TYR A N 1
ATOM 885 C CA . TYR A 1 107 ? -0.055 -2.508 19.496 1.00 95.94 107 TYR A CA 1
ATOM 886 C C . TYR A 1 107 ? -0.019 -0.991 19.716 1.00 95.94 107 TYR A C 1
ATOM 888 O O . TYR A 1 107 ? 0.662 -0.483 20.612 1.00 95.94 107 TYR A O 1
ATOM 896 N N . LYS A 1 108 ? -0.737 -0.288 18.845 1.00 96.88 108 LYS A N 1
ATOM 897 C CA . LYS A 1 108 ? -0.935 1.167 18.855 1.00 96.88 108 LYS A CA 1
ATOM 898 C C . LYS A 1 108 ? -2.403 1.525 19.041 1.00 96.88 108 LYS A C 1
ATOM 900 O O . LYS A 1 108 ? -2.711 2.510 19.698 1.00 96.88 108 LYS A O 1
ATOM 905 N N . LEU A 1 109 ? -3.273 0.693 18.479 1.00 97.94 109 LEU A N 1
ATOM 906 C CA . LEU A 1 109 ? -4.718 0.829 18.507 1.00 97.94 109 LEU A CA 1
ATOM 907 C C . LEU A 1 109 ? -5.332 -0.565 18.632 1.00 97.94 109 LEU A C 1
ATOM 909 O O . LEU A 1 109 ? -4.897 -1.482 17.929 1.00 97.94 109 LEU A O 1
ATOM 913 N N . ILE A 1 110 ? -6.339 -0.707 19.484 1.00 98.12 110 ILE A N 1
ATOM 914 C CA . ILE A 1 110 ? -7.259 -1.840 19.521 1.00 98.12 110 ILE A CA 1
ATOM 915 C C . ILE A 1 110 ? -8.668 -1.286 19.385 1.00 98.12 110 ILE A C 1
ATOM 917 O O . ILE A 1 110 ? -9.029 -0.318 20.046 1.00 98.12 110 ILE A O 1
ATOM 921 N N . LEU A 1 111 ? -9.443 -1.903 18.505 1.00 98.12 111 LEU A N 1
ATOM 922 C CA . LEU A 1 111 ? -10.852 -1.610 18.315 1.00 98.12 111 LEU A CA 1
ATOM 923 C C . LEU A 1 111 ? -11.647 -2.862 18.663 1.00 98.12 111 LEU A C 1
ATOM 925 O O . LEU A 1 111 ? -11.368 -3.949 18.142 1.00 98.12 111 LEU A O 1
ATOM 929 N N . THR A 1 112 ? -12.640 -2.691 19.523 1.00 97.62 112 THR A N 1
ATOM 930 C CA . THR A 1 112 ? -13.621 -3.717 19.862 1.00 97.62 112 THR A CA 1
ATOM 931 C C . THR A 1 112 ? -14.936 -3.352 19.193 1.00 97.62 112 THR A C 1
ATOM 933 O O . THR A 1 112 ? -15.454 -2.247 19.360 1.00 97.62 112 THR A O 1
ATOM 936 N N . PHE A 1 113 ? -15.486 -4.294 18.442 1.00 96.31 113 PHE A N 1
ATOM 937 C CA . PHE A 1 113 ? -16.721 -4.134 17.693 1.00 96.31 113 PHE A CA 1
ATOM 938 C C . PHE A 1 113 ? -17.839 -4.967 18.307 1.00 96.31 113 PHE A C 1
ATOM 940 O O . PHE A 1 113 ? -17.614 -6.103 18.742 1.00 96.31 113 PHE A O 1
ATOM 947 N N . ALA A 1 114 ? -19.052 -4.414 18.296 1.00 93.25 114 ALA A N 1
ATOM 948 C CA . ALA A 1 114 ? -20.258 -5.131 18.680 1.00 93.25 114 ALA A CA 1
ATOM 949 C C . ALA A 1 114 ? -20.408 -6.421 17.860 1.00 93.25 114 ALA A C 1
ATOM 951 O O . ALA A 1 114 ? -20.054 -6.487 16.674 1.00 93.25 114 ALA A O 1
ATOM 952 N N . SER A 1 115 ? -20.937 -7.462 18.500 1.00 81.50 115 SER A N 1
ATOM 953 C CA . SER A 1 115 ? -21.349 -8.654 17.767 1.00 81.50 115 SER A CA 1
ATOM 954 C C . SER A 1 115 ? -22.536 -8.308 16.859 1.00 81.50 115 SER A C 1
ATOM 956 O O . SER A 1 115 ? -23.276 -7.382 17.191 1.00 81.50 115 SER A O 1
ATOM 958 N N . PRO A 1 116 ? -22.722 -8.979 15.706 1.00 66.62 116 PRO A N 1
ATOM 959 C CA . PRO A 1 116 ? -23.935 -8.759 14.940 1.00 66.62 116 PRO A CA 1
ATOM 960 C C . PRO A 1 116 ? -25.120 -9.212 15.797 1.00 66.62 116 PRO A C 1
ATOM 962 O O . PRO A 1 116 ? -25.178 -10.376 16.195 1.00 66.62 116 PRO A O 1
ATOM 965 N N . GLU A 1 117 ? -26.030 -8.291 16.106 1.00 57.56 117 GLU A N 1
ATOM 966 C CA . GLU A 1 117 ? -27.332 -8.651 16.659 1.00 57.56 117 GLU A CA 1
ATOM 967 C C . GLU A 1 117 ? -28.008 -9.564 15.633 1.00 57.56 117 GLU A C 1
ATOM 969 O O . GLU A 1 117 ? -28.179 -9.193 14.468 1.00 57.56 117 GLU A O 1
ATOM 974 N N . GLN A 1 118 ? -28.326 -10.799 16.029 1.00 47.91 118 GLN A N 1
ATOM 975 C CA . GLN A 1 118 ? -29.289 -11.557 15.245 1.00 47.91 118 GLN A CA 1
ATOM 976 C C . GLN A 1 118 ? -30.630 -10.833 15.386 1.00 47.91 118 GLN A C 1
ATOM 978 O O . GLN A 1 118 ? -30.972 -10.468 16.511 1.00 47.91 118 GLN A O 1
ATOM 983 N N . PRO A 1 119 ? -31.381 -10.602 14.296 1.00 45.19 119 PRO A N 1
ATOM 984 C CA . PRO A 1 119 ? -32.735 -10.091 14.427 1.00 45.19 119 PRO A CA 1
ATOM 985 C C . PRO A 1 119 ? -33.503 -11.043 15.343 1.00 45.19 119 PRO A C 1
ATOM 987 O O . PRO A 1 119 ? -33.565 -12.245 15.071 1.00 45.19 119 PRO A O 1
ATOM 990 N N . GLU A 1 120 ? -34.016 -10.509 16.451 1.00 39.72 120 GLU A N 1
ATOM 991 C CA . GLU A 1 120 ? -34.830 -11.252 17.405 1.00 39.72 120 GLU A CA 1
ATOM 992 C C . GLU A 1 120 ? -35.971 -11.931 16.638 1.00 39.72 120 GLU A C 1
ATOM 994 O O . GLU A 1 120 ? -36.850 -11.273 16.077 1.00 39.72 120 GLU A O 1
ATOM 999 N N . GLN A 1 121 ? -35.933 -13.262 16.554 1.00 35.38 121 GLN A N 1
ATOM 1000 C CA . GLN A 1 121 ? -37.115 -14.014 16.163 1.00 35.38 121 GLN A CA 1
ATOM 1001 C C . GLN A 1 121 ? -38.097 -13.940 17.336 1.00 35.38 121 GLN A C 1
ATOM 1003 O O . GLN A 1 121 ? -37.697 -14.269 18.455 1.00 35.38 121 GLN A O 1
ATOM 1008 N N . PRO A 1 122 ? -39.355 -13.520 17.123 1.00 47.91 122 PRO A N 1
ATOM 1009 C CA . PRO A 1 122 ? -40.336 -13.494 18.193 1.00 47.91 122 PRO A CA 1
ATOM 1010 C C . PRO A 1 122 ? -40.628 -14.928 18.654 1.00 47.91 122 PRO A C 1
ATOM 1012 O O . PRO A 1 122 ? -41.091 -15.759 17.875 1.00 47.91 122 PRO A O 1
ATOM 1015 N N . ASP A 1 123 ? -40.297 -15.181 19.919 1.00 45.94 123 ASP A N 1
ATOM 1016 C CA . ASP A 1 123 ? -40.744 -16.250 20.813 1.00 45.94 123 ASP A CA 1
ATOM 1017 C C . ASP A 1 123 ? -41.164 -17.588 20.182 1.00 45.94 123 ASP A C 1
ATOM 1019 O O . ASP A 1 123 ? -42.322 -17.813 19.825 1.00 45.94 123 ASP A O 1
ATOM 1023 N N . GLN A 1 124 ? -40.257 -18.568 20.235 1.00 38.84 124 GLN A N 1
ATOM 1024 C CA . GLN A 1 124 ? -40.666 -19.957 20.442 1.00 38.84 124 GLN A CA 1
ATOM 1025 C C . GLN A 1 124 ? -39.939 -20.546 21.651 1.00 38.84 124 GLN A C 1
ATOM 1027 O O . GLN A 1 124 ? -38.750 -20.854 21.611 1.00 38.84 124 GLN A O 1
ATOM 1032 N N . MET A 1 125 ? -40.697 -20.716 22.739 1.00 45.47 125 MET A N 1
ATOM 1033 C CA . MET A 1 125 ? -40.335 -21.548 23.885 1.00 45.47 125 MET A CA 1
ATOM 1034 C C . MET A 1 125 ? -39.941 -22.952 23.410 1.00 45.47 125 MET A C 1
ATOM 1036 O O . MET A 1 125 ? -40.805 -23.734 23.025 1.00 45.47 125 MET A O 1
ATOM 1040 N N . SER A 1 126 ? -38.666 -23.316 23.520 1.00 40.97 126 SER A N 1
ATOM 1041 C CA . SER A 1 126 ? -38.274 -24.670 23.920 1.00 40.97 126 SER A CA 1
ATOM 1042 C C . SER A 1 126 ? -36.807 -24.728 24.345 1.00 40.97 126 SER A C 1
ATOM 1044 O O . SER A 1 126 ? -35.983 -23.873 24.040 1.00 40.97 126 SER A O 1
ATOM 1046 N N . SER A 1 127 ? -36.541 -25.722 25.173 1.00 42.78 127 SER A N 1
ATOM 1047 C CA . SER A 1 127 ? -35.466 -25.843 26.139 1.00 42.78 127 SER A CA 1
ATOM 1048 C C . SER A 1 127 ? -34.106 -26.286 25.588 1.00 42.78 127 SER A C 1
ATOM 1050 O O . SER A 1 127 ? -34.015 -27.172 24.745 1.00 42.78 127 SER A O 1
ATOM 1052 N N . SER A 1 128 ? -33.070 -25.804 26.285 1.00 42.78 128 SER A N 1
ATOM 1053 C CA . SER A 1 128 ? -31.782 -26.453 26.595 1.00 42.78 128 SER A CA 1
ATOM 1054 C C . SER A 1 128 ? -30.731 -26.692 25.491 1.00 42.78 128 SER A C 1
ATOM 1056 O O . SER A 1 128 ? -30.807 -27.658 24.737 1.00 42.78 128 SER A O 1
ATOM 1058 N N . SER A 1 129 ? -29.620 -25.947 25.658 1.00 39.94 129 SER A N 1
ATOM 1059 C CA . SER A 1 129 ? -28.206 -26.226 25.291 1.00 39.94 129 SER A CA 1
ATOM 1060 C C . SER A 1 129 ? -27.659 -25.557 24.016 1.00 39.94 129 SER A C 1
ATOM 1062 O O . SER A 1 129 ? -28.381 -25.388 23.045 1.00 39.94 129 SER A O 1
ATOM 1064 N N . PRO A 1 130 ? -26.336 -25.307 23.948 1.00 45.25 130 PRO A N 1
ATOM 1065 C CA . PRO A 1 130 ? -25.565 -24.302 24.669 1.00 45.25 130 PRO A CA 1
ATOM 1066 C C . PRO A 1 130 ? -25.216 -23.090 23.777 1.00 45.25 130 PRO A C 1
ATOM 1068 O O . PRO A 1 130 ? -25.119 -23.175 22.557 1.00 45.25 130 PRO A O 1
ATOM 1071 N N . SER A 1 131 ? -24.987 -21.960 24.443 1.00 39.47 131 SER A N 1
ATOM 1072 C CA . SER A 1 131 ? -24.539 -20.657 23.938 1.00 39.47 131 SER A CA 1
ATOM 1073 C C . SER A 1 131 ? -23.658 -20.682 22.676 1.00 39.47 131 SER A C 1
ATOM 1075 O O . SER A 1 131 ? -22.448 -20.910 22.757 1.00 39.47 131 SER A O 1
ATOM 1077 N N . THR A 1 132 ? -24.222 -20.289 21.532 1.00 36.09 132 THR A N 1
ATOM 1078 C CA . THR A 1 132 ? -23.420 -19.647 20.480 1.00 36.09 132 THR A CA 1
ATOM 1079 C C . THR A 1 132 ? -23.209 -18.209 20.931 1.00 36.09 132 THR A C 1
ATOM 1081 O O . THR A 1 132 ? -24.033 -17.338 20.674 1.00 36.09 132 THR A O 1
ATOM 1084 N N . SER A 1 133 ? -22.157 -17.986 21.722 1.00 43.84 133 SER A N 1
ATOM 1085 C CA . SER A 1 133 ? -21.770 -16.642 22.146 1.00 43.84 133 SER A CA 1
ATOM 1086 C C . SER A 1 133 ? -21.492 -15.823 20.892 1.00 43.84 133 SER A C 1
ATOM 1088 O O . SER A 1 133 ? -20.553 -16.112 20.150 1.00 43.84 133 SER A O 1
ATOM 1090 N N . SER A 1 134 ? -22.342 -14.835 20.634 1.00 54.88 134 SER A N 1
ATOM 1091 C CA . SER A 1 134 ? -22.117 -13.784 19.655 1.00 54.88 134 SER A CA 1
ATOM 1092 C C . SER A 1 134 ? -20.858 -13.025 20.093 1.00 54.88 134 SER A C 1
ATOM 1094 O O . SER A 1 134 ? -20.914 -12.065 20.865 1.00 54.88 134 SER A O 1
ATOM 1096 N N . SER A 1 135 ? -19.684 -13.509 19.684 1.00 75.56 135 SER A N 1
ATOM 1097 C CA . SER A 1 135 ? -18.413 -12.945 20.125 1.00 75.56 135 SER A CA 1
ATOM 1098 C C . SER A 1 135 ? -18.191 -11.588 19.464 1.00 75.56 135 SER A C 1
ATOM 1100 O O . SER A 1 135 ? -18.407 -11.432 18.258 1.00 75.56 135 SER A O 1
ATOM 1102 N N . SER A 1 136 ? -17.766 -10.600 20.246 1.00 88.94 136 SER A N 1
ATOM 1103 C CA . SER A 1 136 ? -17.279 -9.326 19.723 1.00 88.94 136 SER A CA 1
ATOM 1104 C C . SER A 1 136 ? -16.073 -9.549 18.808 1.00 88.94 136 SER A C 1
ATOM 1106 O O . SER A 1 136 ? -15.259 -10.451 19.028 1.00 88.94 136 SER A O 1
ATOM 1108 N N . VAL A 1 137 ? -15.946 -8.719 17.772 1.00 93.31 137 VAL A N 1
ATOM 1109 C CA . VAL A 1 137 ? -14.758 -8.734 16.909 1.00 93.31 137 VAL A CA 1
ATOM 1110 C C . VAL A 1 137 ? -13.750 -7.755 17.487 1.00 93.31 137 VAL A C 1
ATOM 1112 O O . VAL A 1 137 ? -14.065 -6.587 17.688 1.00 93.31 137 VAL A O 1
ATOM 1115 N N . ILE A 1 138 ? -12.534 -8.222 17.767 1.00 95.62 138 ILE A N 1
ATOM 1116 C CA . ILE A 1 138 ? -11.469 -7.383 18.325 1.00 95.62 138 ILE A CA 1
ATOM 1117 C C . ILE A 1 138 ? -10.301 -7.368 17.346 1.00 95.62 138 ILE A C 1
ATOM 1119 O O . ILE A 1 138 ? -9.763 -8.420 16.995 1.00 95.62 138 ILE A O 1
ATOM 1123 N N . VAL A 1 139 ? -9.891 -6.175 16.923 1.00 95.75 139 VAL A N 1
ATOM 1124 C CA . VAL A 1 139 ? -8.797 -5.965 15.970 1.00 95.75 139 VAL A CA 1
ATOM 1125 C C . VAL A 1 139 ? -7.742 -5.039 16.563 1.00 95.75 139 VAL A C 1
ATOM 1127 O O . VAL A 1 139 ? -8.060 -4.052 17.214 1.00 95.75 139 VAL A O 1
ATOM 1130 N N . ALA A 1 140 ? -6.470 -5.358 16.344 1.00 96.81 140 ALA A N 1
ATOM 1131 C CA . ALA A 1 140 ? -5.329 -4.585 16.809 1.00 96.81 140 ALA A CA 1
ATOM 1132 C C . ALA A 1 140 ? -4.452 -4.150 15.634 1.00 96.81 140 ALA A C 1
ATOM 1134 O O . ALA A 1 140 ? -4.045 -4.973 14.811 1.00 96.81 140 ALA A O 1
ATOM 1135 N N . PHE A 1 141 ? -4.090 -2.870 15.605 1.00 96.75 141 PHE A N 1
ATOM 1136 C CA . PHE A 1 141 ? -3.044 -2.335 14.744 1.00 96.75 141 PHE A CA 1
ATOM 1137 C C . PHE A 1 141 ? -1.721 -2.329 15.515 1.00 96.75 141 PHE A C 1
ATOM 1139 O O . PHE A 1 141 ? -1.621 -1.745 16.597 1.00 96.75 141 PHE A O 1
ATOM 1146 N N . THR A 1 142 ? -0.692 -2.971 14.967 1.00 95.50 142 THR A N 1
ATOM 1147 C CA . THR A 1 142 ? 0.623 -3.111 15.612 1.00 95.50 142 THR A CA 1
ATOM 1148 C C . THR A 1 142 ? 1.714 -2.509 14.752 1.00 95.50 142 THR A C 1
ATOM 1150 O O . THR A 1 142 ? 1.658 -2.618 13.533 1.00 95.50 142 THR A O 1
ATOM 1153 N N . ASP A 1 143 ? 2.725 -1.904 15.373 1.00 95.25 143 ASP A N 1
ATOM 1154 C CA . ASP A 1 143 ? 3.905 -1.430 14.655 1.00 95.25 143 ASP A CA 1
ATOM 1155 C C . ASP A 1 143 ? 5.148 -1.368 15.559 1.00 95.25 143 ASP A C 1
ATOM 1157 O O . ASP A 1 143 ? 5.352 -0.392 16.291 1.00 95.25 143 ASP A O 1
ATOM 1161 N N . PRO A 1 144 ? 6.030 -2.379 15.478 1.00 93.62 144 PRO A N 1
ATOM 1162 C CA . PRO A 1 144 ? 7.261 -2.422 16.262 1.00 93.62 144 PRO A CA 1
ATOM 1163 C C . PRO A 1 144 ? 8.252 -1.294 15.954 1.00 93.62 144 PRO A C 1
ATOM 1165 O O . PRO A 1 144 ? 9.077 -0.967 16.803 1.00 93.62 144 PRO A O 1
ATOM 1168 N N . ARG A 1 145 ? 8.220 -0.712 14.745 1.00 95.44 145 ARG A N 1
ATOM 1169 C CA . ARG A 1 145 ? 9.216 0.287 14.312 1.00 95.44 145 ARG A CA 1
ATOM 1170 C C . ARG A 1 145 ? 8.729 1.727 14.400 1.00 95.44 145 ARG A C 1
ATOM 1172 O O . ARG A 1 145 ? 9.548 2.615 14.186 1.00 95.44 145 ARG A O 1
ATOM 1179 N N . ARG A 1 146 ? 7.451 1.959 14.716 1.00 95.94 146 ARG A N 1
ATOM 1180 C CA . ARG A 1 146 ? 6.854 3.303 14.863 1.00 95.94 146 ARG A CA 1
ATOM 1181 C C . ARG A 1 146 ? 6.959 4.149 13.579 1.00 95.94 146 ARG A C 1
ATOM 1183 O O . ARG A 1 146 ? 7.250 5.343 13.602 1.00 95.94 146 ARG A O 1
ATOM 1190 N N . LEU A 1 147 ? 6.768 3.500 12.432 1.00 95.94 147 LEU A N 1
ATOM 1191 C CA . LEU A 1 147 ? 6.815 4.082 11.083 1.00 95.94 147 LEU A CA 1
ATOM 1192 C C . LEU A 1 147 ? 5.455 4.106 10.384 1.00 95.94 147 LEU A C 1
ATOM 1194 O O . LEU A 1 147 ? 5.334 4.636 9.279 1.00 95.94 147 LEU A O 1
ATOM 1198 N N . SER A 1 148 ? 4.457 3.489 10.996 1.00 96.56 148 SER A N 1
ATOM 1199 C CA . SER A 1 148 ? 3.062 3.612 10.614 1.00 96.56 148 SER A CA 1
ATOM 1200 C C . SER A 1 148 ? 2.531 5.017 10.887 1.00 96.56 148 SER A C 1
ATOM 1202 O O . SER A 1 148 ? 3.141 5.808 11.612 1.00 96.56 148 SER A O 1
ATOM 1204 N N . ARG A 1 149 ? 1.397 5.338 10.270 1.00 97.44 149 ARG A N 1
ATOM 1205 C CA . ARG A 1 149 ? 0.630 6.558 10.533 1.00 97.44 149 ARG A CA 1
ATOM 1206 C C . ARG A 1 149 ? -0.838 6.185 10.672 1.00 97.44 149 ARG A C 1
ATOM 1208 O O . ARG A 1 149 ? -1.333 5.391 9.872 1.00 97.44 149 ARG A O 1
ATOM 1215 N N . ILE A 1 150 ? -1.495 6.768 11.664 1.00 97.25 150 ILE A N 1
ATOM 1216 C CA . ILE A 1 150 ? -2.936 6.677 11.889 1.00 97.25 150 ILE A CA 1
ATOM 1217 C C . ILE A 1 150 ? -3.466 8.110 11.933 1.00 97.25 150 ILE A C 1
ATOM 1219 O O . ILE A 1 150 ? -2.886 8.962 12.605 1.00 97.25 150 ILE A O 1
ATOM 1223 N N . ARG A 1 151 ? -4.515 8.386 11.158 1.00 96.75 151 ARG A N 1
ATOM 1224 C CA . ARG A 1 151 ? -5.078 9.730 10.966 1.00 96.75 151 ARG A CA 1
ATOM 1225 C C . ARG A 1 151 ? -6.597 9.679 10.995 1.00 96.75 151 ARG A C 1
ATOM 1227 O O . ARG A 1 151 ? -7.169 8.639 10.680 1.00 96.75 151 ARG A O 1
ATOM 1234 N N . LEU A 1 152 ? -7.227 10.805 11.310 1.00 97.38 152 LEU A N 1
ATOM 1235 C CA . LEU A 1 152 ? -8.655 11.036 11.103 1.00 97.38 152 LEU A CA 1
ATOM 1236 C C . LEU A 1 152 ? -8.825 12.050 9.976 1.00 97.38 152 LEU A C 1
ATOM 1238 O O . LEU A 1 152 ? -8.272 13.144 10.039 1.00 97.38 152 LEU A O 1
ATOM 1242 N N . VAL A 1 153 ? -9.569 11.672 8.941 1.00 97.56 153 VAL A N 1
ATOM 1243 C CA . VAL A 1 153 ? -9.717 12.453 7.710 1.00 97.56 153 VAL A CA 1
ATOM 1244 C C . VAL A 1 153 ? -11.198 12.777 7.472 1.00 97.56 153 VAL A C 1
ATOM 1246 O O . VAL A 1 153 ? -12.039 11.892 7.644 1.00 97.56 153 VAL A O 1
ATOM 1249 N N . PRO A 1 154 ? -11.557 14.020 7.099 1.00 96.94 154 PRO A N 1
ATOM 1250 C CA . PRO A 1 154 ? -12.935 14.372 6.756 1.00 96.94 154 PRO A CA 1
ATOM 1251 C C . PRO A 1 154 ? -13.468 13.620 5.527 1.00 96.94 154 PRO A C 1
ATOM 1253 O O . PRO A 1 154 ? -12.712 13.041 4.747 1.00 96.94 154 PRO A O 1
ATOM 1256 N N . SER A 1 155 ? -14.787 13.651 5.341 1.00 94.94 155 SER A N 1
ATOM 1257 C CA . SER A 1 155 ? -15.435 13.140 4.130 1.00 94.94 155 SER A CA 1
ATOM 1258 C C . SER A 1 155 ? -15.476 14.211 3.030 1.00 94.94 155 SER A C 1
ATOM 1260 O O . SER A 1 155 ? -15.746 15.369 3.357 1.00 94.94 155 SER A O 1
ATOM 1262 N N . PRO A 1 156 ? -15.297 13.861 1.740 1.00 96.44 156 PRO A N 1
ATOM 1263 C CA . PRO A 1 156 ? -14.891 12.552 1.217 1.00 96.44 156 PRO A CA 1
ATOM 1264 C C . PRO A 1 156 ? -13.395 12.282 1.426 1.00 96.44 156 PRO A C 1
ATOM 1266 O O . PRO A 1 156 ? -12.557 13.096 1.044 1.00 96.44 156 PRO A O 1
ATOM 1269 N N . VAL A 1 157 ? -13.036 11.104 1.950 1.00 97.12 157 VAL A N 1
ATOM 1270 C CA . VAL A 1 157 ? -11.647 10.798 2.365 1.00 97.12 157 VAL A CA 1
ATOM 1271 C C . VAL A 1 157 ? -10.605 10.940 1.252 1.00 97.12 157 VAL A C 1
ATOM 1273 O O . VAL A 1 157 ? -9.479 11.352 1.514 1.00 97.12 157 VAL A O 1
ATOM 1276 N N . LEU A 1 158 ? -10.969 10.628 0.003 1.00 97.06 158 LEU A N 1
ATOM 1277 C CA . LEU A 1 158 ? -10.061 10.696 -1.149 1.00 97.06 158 LEU A CA 1
ATOM 1278 C C . LEU A 1 158 ? -9.712 12.136 -1.560 1.00 97.06 158 LEU A C 1
ATOM 1280 O O . LEU A 1 158 ? -8.731 12.341 -2.270 1.00 97.06 158 LEU A O 1
ATOM 1284 N N . SER A 1 159 ? -10.482 13.123 -1.101 1.00 97.62 159 SER A N 1
ATOM 1285 C CA . SER A 1 159 ? -10.281 14.542 -1.412 1.00 97.62 159 SER A CA 1
ATOM 1286 C C . SER A 1 159 ? -9.323 15.248 -0.448 1.00 97.62 159 SER A C 1
ATOM 1288 O O . SER A 1 159 ? -9.066 16.438 -0.616 1.00 97.62 159 SER A O 1
ATOM 1290 N N . HIS A 1 160 ? -8.787 14.542 0.552 1.00 97.81 160 HIS A N 1
ATOM 1291 C CA . HIS A 1 160 ? -7.938 15.122 1.591 1.00 97.81 160 HIS A CA 1
ATOM 1292 C C . HIS A 1 160 ? -6.576 14.413 1.705 1.00 97.81 160 HIS A C 1
ATOM 1294 O O . HIS A 1 160 ? -6.485 13.195 1.494 1.00 97.81 160 HIS A O 1
ATOM 1300 N N . PRO A 1 161 ? -5.506 15.134 2.097 1.00 96.56 161 PRO A N 1
ATOM 1301 C CA . PRO A 1 161 ? -4.217 14.519 2.376 1.00 96.56 161 PRO A CA 1
ATOM 1302 C C . PRO A 1 161 ? -4.307 13.491 3.517 1.00 96.56 161 PRO A C 1
ATOM 1304 O O . PRO A 1 161 ? -5.059 13.679 4.473 1.00 96.56 161 PRO A O 1
ATOM 1307 N N . PRO A 1 162 ? -3.525 12.399 3.462 1.00 96.19 162 PRO A N 1
ATOM 1308 C CA . PRO A 1 162 ? -2.504 12.113 2.454 1.00 96.19 162 PRO A CA 1
ATOM 1309 C C . PRO A 1 162 ? -3.059 11.478 1.168 1.00 96.19 162 PRO A C 1
ATOM 1311 O O . PRO A 1 162 ? -2.284 11.228 0.252 1.00 96.19 162 PRO A O 1
ATOM 1314 N N . LEU A 1 163 ? -4.358 11.163 1.095 1.00 98.06 163 LEU A N 1
ATOM 1315 C CA . LEU A 1 163 ? -4.925 10.382 -0.009 1.00 98.06 163 LEU A CA 1
ATOM 1316 C C . LEU A 1 163 ? -5.031 11.189 -1.309 1.00 98.06 163 LEU A C 1
ATOM 1318 O O . LEU A 1 163 ? -4.760 10.634 -2.372 1.00 98.06 163 LEU A O 1
ATOM 1322 N N . SER A 1 164 ? -5.344 12.484 -1.218 1.00 97.94 164 SER A N 1
ATOM 1323 C CA . SER A 1 164 ? -5.421 13.401 -2.367 1.00 97.94 164 SER A CA 1
ATOM 1324 C C . SER A 1 164 ? -4.088 13.615 -3.087 1.00 97.94 164 SER A C 1
ATOM 1326 O O . SER A 1 164 ? -4.074 13.967 -4.262 1.00 97.94 164 SER A O 1
ATOM 1328 N N . ASP A 1 165 ? -2.969 13.410 -2.388 1.00 98.00 165 ASP A N 1
ATOM 1329 C CA . ASP A 1 165 ? -1.620 13.664 -2.912 1.00 98.00 165 ASP A CA 1
ATOM 1330 C C . ASP A 1 165 ? -1.052 12.451 -3.669 1.00 98.00 165 ASP A C 1
ATOM 1332 O O . ASP A 1 165 ? 0.048 12.496 -4.231 1.00 98.00 165 ASP A O 1
ATOM 1336 N N . LEU A 1 166 ? -1.778 11.330 -3.649 1.00 98.38 166 LEU A N 1
ATOM 1337 C CA . LEU A 1 166 ? -1.369 10.084 -4.275 1.00 98.38 166 LEU A CA 1
ATOM 1338 C C . LEU A 1 166 ? -1.636 10.110 -5.780 1.00 98.38 166 LEU A C 1
ATOM 1340 O O . LEU A 1 166 ? -2.666 10.584 -6.252 1.00 98.38 166 LEU A O 1
ATOM 1344 N N . GLY A 1 167 ? -0.710 9.515 -6.530 1.00 98.25 167 GLY A N 1
ATOM 1345 C CA . GLY A 1 167 ? -0.858 9.282 -7.960 1.00 98.25 167 GLY A CA 1
ATOM 1346 C C . GLY A 1 167 ? -1.886 8.200 -8.273 1.00 98.25 167 GLY A C 1
ATOM 1347 O O . GLY A 1 167 ? -2.717 7.832 -7.437 1.00 98.25 167 GLY A O 1
ATOM 1348 N N . PHE A 1 168 ? -1.803 7.645 -9.482 1.00 98.44 168 PHE A N 1
ATOM 1349 C CA . PHE A 1 168 ? -2.691 6.553 -9.865 1.00 98.44 168 PHE A CA 1
ATOM 1350 C C . PHE A 1 168 ? -2.393 5.305 -9.032 1.00 98.44 168 PHE A C 1
ATOM 1352 O O . PHE A 1 168 ? -1.244 4.985 -8.714 1.00 98.44 168 PHE A O 1
ATOM 1359 N N . ASP A 1 169 ? -3.443 4.572 -8.725 1.00 98.50 169 ASP A N 1
ATOM 1360 C CA . ASP A 1 169 ? -3.414 3.255 -8.141 1.00 98.50 169 ASP A CA 1
ATOM 1361 C C . ASP A 1 169 ? -3.454 2.195 -9.257 1.00 98.50 169 ASP A C 1
ATOM 1363 O O . ASP A 1 169 ? -4.403 2.177 -10.048 1.00 98.50 169 ASP A O 1
ATOM 1367 N N . PRO A 1 170 ? -2.460 1.289 -9.348 1.00 98.19 170 PRO A N 1
ATOM 1368 C CA . PRO A 1 170 ? -2.403 0.286 -10.410 1.00 98.19 170 PRO A CA 1
ATOM 1369 C C . PRO A 1 170 ? -3.652 -0.592 -10.569 1.00 98.19 170 PRO A C 1
ATOM 1371 O O . PRO A 1 170 ? -3.830 -1.147 -11.650 1.00 98.19 170 PRO A O 1
ATOM 1374 N N . LEU A 1 171 ? -4.480 -0.745 -9.527 1.00 97.81 171 LEU A N 1
ATOM 1375 C CA . LEU A 1 171 ? -5.674 -1.597 -9.553 1.00 97.81 171 LEU A CA 1
ATOM 1376 C C . LEU A 1 171 ? -7.000 -0.833 -9.656 1.00 97.81 171 LEU A C 1
ATOM 1378 O O . LEU A 1 171 ? -8.018 -1.471 -9.900 1.00 97.81 171 LEU A O 1
ATOM 1382 N N . GLN A 1 172 ? -7.022 0.486 -9.445 1.00 96.06 172 GLN A N 1
ATOM 1383 C CA . GLN A 1 172 ? -8.281 1.249 -9.392 1.00 96.06 172 GLN A CA 1
ATOM 1384 C C . GLN A 1 172 ? -8.424 2.257 -10.534 1.00 96.06 172 GLN A C 1
ATOM 1386 O O . GLN A 1 172 ? -9.501 2.365 -11.108 1.00 96.06 172 GLN A O 1
ATOM 1391 N N . ASP A 1 173 ? -7.367 2.992 -10.887 1.00 96.19 173 ASP A N 1
ATOM 1392 C CA . ASP A 1 173 ? -7.465 4.114 -11.834 1.00 96.19 173 ASP A CA 1
ATOM 1393 C C . ASP A 1 173 ? -6.206 4.290 -12.690 1.00 96.19 173 ASP A C 1
ATOM 1395 O O . ASP A 1 173 ? -5.726 5.392 -12.966 1.00 96.19 173 ASP A O 1
ATOM 1399 N N . LEU A 1 174 ? -5.676 3.164 -13.158 1.00 97.06 174 LEU A N 1
ATOM 1400 C CA . LEU A 1 174 ? -4.540 3.146 -14.061 1.00 97.06 174 LEU A CA 1
ATOM 1401 C C . LEU A 1 174 ? -4.806 4.008 -15.319 1.00 97.06 174 LEU A C 1
ATOM 1403 O O . LEU A 1 174 ? -5.748 3.734 -16.071 1.00 97.06 174 LEU A O 1
ATOM 1407 N N . PRO A 1 175 ? -3.936 4.987 -15.634 1.00 98.19 175 PRO A N 1
ATOM 1408 C CA . PRO A 1 175 ? -4.127 5.881 -16.773 1.00 98.19 175 PRO A CA 1
ATOM 1409 C C . PRO A 1 175 ? -4.135 5.118 -18.102 1.00 98.19 175 PRO A C 1
ATOM 1411 O O . PRO A 1 175 ? -3.600 4.013 -18.207 1.00 98.19 175 PRO A O 1
ATOM 1414 N N . SER A 1 176 ? -4.692 5.710 -19.162 1.00 98.31 176 SER A N 1
ATOM 1415 C CA . SER A 1 176 ? -4.612 5.142 -20.516 1.00 98.31 176 SER A CA 1
ATOM 1416 C C . SER A 1 176 ? -3.155 4.982 -20.978 1.00 98.31 176 SER A C 1
ATOM 1418 O O . SER A 1 176 ? -2.245 5.620 -20.446 1.00 98.31 176 SER A O 1
ATOM 1420 N N . VAL A 1 177 ? -2.902 4.152 -21.997 1.00 98.06 177 VAL A N 1
ATOM 1421 C CA . VAL A 1 177 ? -1.540 3.967 -22.543 1.00 98.06 177 VAL A CA 1
ATOM 1422 C C . VAL A 1 177 ? -0.924 5.304 -22.977 1.00 98.06 177 VAL A C 1
ATOM 1424 O O . VAL A 1 177 ? 0.257 5.550 -22.720 1.00 98.06 177 VAL A O 1
ATOM 1427 N N . ALA A 1 178 ? -1.724 6.181 -23.592 1.00 98.19 178 ALA A N 1
ATOM 1428 C CA . ALA A 1 178 ? -1.290 7.506 -24.023 1.00 98.19 178 ALA A CA 1
ATOM 1429 C C . ALA A 1 178 ? -0.953 8.415 -22.830 1.00 98.19 178 ALA A C 1
ATOM 1431 O O . ALA A 1 178 ? 0.135 8.992 -22.798 1.00 98.19 178 ALA A O 1
ATOM 1432 N N . ALA A 1 179 ? -1.835 8.483 -21.826 1.00 98.31 179 ALA A N 1
ATOM 1433 C CA . ALA A 1 179 ? -1.625 9.298 -20.630 1.00 98.31 179 ALA A CA 1
ATOM 1434 C C . ALA A 1 179 ? -0.413 8.816 -19.816 1.00 98.31 179 ALA A C 1
ATOM 1436 O O . ALA A 1 179 ? 0.471 9.613 -19.507 1.00 98.31 179 ALA A O 1
ATOM 1437 N N . PHE A 1 180 ? -0.300 7.506 -19.568 1.00 98.56 180 PHE A N 1
ATOM 1438 C CA . PHE A 1 180 ? 0.865 6.908 -18.911 1.00 98.56 180 PHE A CA 1
ATOM 1439 C C . PHE A 1 180 ? 2.157 7.230 -19.669 1.00 98.56 180 PHE A C 1
ATOM 1441 O O . PHE A 1 180 ? 3.148 7.666 -19.086 1.00 98.56 180 PHE A O 1
ATOM 1448 N N . SER A 1 181 ? 2.144 7.072 -20.997 1.00 98.06 181 SER A N 1
ATOM 1449 C CA . SER A 1 181 ? 3.313 7.363 -21.827 1.00 98.06 181 SER A CA 1
ATOM 1450 C C . SER A 1 181 ? 3.729 8.829 -21.742 1.00 98.06 181 SER A C 1
ATOM 1452 O O . SER A 1 181 ? 4.928 9.107 -21.669 1.00 98.06 181 SER A O 1
ATOM 1454 N N . ALA A 1 182 ? 2.775 9.762 -21.726 1.00 98.19 182 ALA A N 1
ATOM 1455 C CA . ALA A 1 182 ? 3.046 11.187 -21.563 1.00 98.19 182 ALA A CA 1
ATOM 1456 C C . ALA A 1 182 ? 3.654 11.491 -20.183 1.00 98.19 182 ALA A C 1
ATOM 1458 O O . ALA A 1 182 ? 4.707 12.127 -20.107 1.00 98.19 182 ALA A O 1
ATOM 1459 N N . GLN A 1 183 ? 3.062 10.957 -19.109 1.00 98.06 183 GLN A N 1
ATOM 1460 C CA . GLN A 1 183 ? 3.553 11.144 -17.741 1.00 98.06 183 GLN A CA 1
ATOM 1461 C C . GLN A 1 183 ? 4.956 10.550 -17.527 1.00 98.06 183 GLN A C 1
ATOM 1463 O O . GLN A 1 183 ? 5.773 11.150 -16.841 1.00 98.06 183 GLN A O 1
ATOM 1468 N N . VAL A 1 184 ? 5.277 9.400 -18.132 1.00 98.25 184 VAL A N 1
ATOM 1469 C CA . VAL A 1 184 ? 6.632 8.817 -18.071 1.00 98.25 184 VAL A CA 1
ATOM 1470 C C . VAL A 1 184 ? 7.625 9.644 -18.897 1.00 98.25 184 VAL A C 1
ATOM 1472 O O . VAL A 1 184 ? 8.764 9.850 -18.480 1.00 98.25 184 VAL A O 1
ATOM 1475 N N . SER A 1 185 ? 7.206 10.152 -20.061 1.00 97.38 185 SER A N 1
ATOM 1476 C CA . SER A 1 185 ? 8.080 10.930 -20.957 1.00 97.38 185 SER A CA 1
ATOM 1477 C C . SER A 1 185 ? 8.518 12.271 -20.366 1.00 97.38 185 SER A C 1
ATOM 1479 O O . SER A 1 185 ? 9.591 12.762 -20.708 1.00 97.38 185 SER A O 1
ATOM 1481 N N . SER A 1 186 ? 7.723 12.857 -19.469 1.00 97.38 186 SER A N 1
ATOM 1482 C CA . SER A 1 186 ? 8.037 14.141 -18.831 1.00 97.38 186 SER A CA 1
ATOM 1483 C C . SER A 1 186 ? 9.074 14.036 -17.703 1.00 97.38 186 SER A C 1
ATOM 1485 O O . SER A 1 186 ? 9.516 15.055 -17.171 1.00 97.38 186 SER A O 1
ATOM 1487 N N . ARG A 1 187 ? 9.507 12.823 -17.331 1.00 97.50 187 ARG A N 1
ATOM 1488 C CA . ARG A 1 187 ? 10.382 12.577 -16.175 1.00 97.50 187 ARG A CA 1
ATOM 1489 C C . ARG A 1 187 ? 11.781 12.134 -16.613 1.00 97.50 187 ARG A C 1
ATOM 1491 O O . ARG A 1 187 ? 11.942 11.203 -17.392 1.00 97.50 187 ARG A O 1
ATOM 1498 N N . LYS A 1 188 ? 12.824 12.782 -16.081 1.00 96.81 188 LYS A N 1
ATOM 1499 C CA . LYS A 1 188 ? 14.242 12.502 -16.417 1.00 96.81 188 LYS A CA 1
ATOM 1500 C C . LYS A 1 188 ? 14.942 11.536 -15.448 1.00 96.81 188 LYS A C 1
ATOM 1502 O O . LYS A 1 188 ? 16.119 11.213 -15.649 1.00 96.81 188 LYS A O 1
ATOM 1507 N N . CYS A 1 189 ? 14.258 11.134 -14.377 1.00 96.81 189 CYS A N 1
ATOM 1508 C CA . CYS A 1 189 ? 14.782 10.224 -13.363 1.00 96.81 189 CYS A CA 1
ATOM 1509 C C . CYS A 1 189 ? 14.796 8.764 -13.862 1.00 96.81 189 CYS A C 1
ATOM 1511 O O . CYS A 1 189 ? 14.151 8.444 -14.867 1.00 96.81 189 CYS A O 1
ATOM 1513 N N . PRO A 1 190 ? 15.537 7.867 -13.185 1.00 98.25 190 PRO A N 1
ATOM 1514 C CA . PRO A 1 190 ? 15.439 6.428 -13.411 1.00 98.25 190 PRO A CA 1
ATOM 1515 C C . PRO A 1 190 ? 13.999 5.919 -13.306 1.00 98.25 190 PRO A C 1
ATOM 1517 O O . PRO A 1 190 ? 13.273 6.306 -12.389 1.00 98.25 190 PRO A O 1
ATOM 1520 N N . ILE A 1 191 ? 13.599 5.005 -14.191 1.00 98.31 191 ILE A N 1
ATOM 1521 C CA . ILE A 1 191 ? 12.235 4.465 -14.222 1.00 98.31 191 ILE A CA 1
ATOM 1522 C C . ILE A 1 191 ? 11.844 3.814 -12.896 1.00 98.31 191 ILE A C 1
ATOM 1524 O O . ILE A 1 191 ? 10.734 4.031 -12.421 1.00 98.31 191 ILE A O 1
ATOM 1528 N N . LYS A 1 192 ? 12.762 3.100 -12.232 1.00 98.38 192 LYS A N 1
ATOM 1529 C CA . LYS A 1 192 ? 12.467 2.539 -10.909 1.00 98.38 192 LYS A CA 1
ATOM 1530 C C . LYS A 1 192 ? 12.176 3.629 -9.876 1.00 98.38 192 LYS A C 1
ATOM 1532 O O . LYS A 1 192 ? 11.268 3.468 -9.072 1.00 98.38 192 LYS A O 1
ATOM 1537 N N . ALA A 1 193 ? 12.929 4.728 -9.893 1.00 98.25 193 ALA A N 1
ATOM 1538 C CA . ALA A 1 193 ? 12.698 5.830 -8.963 1.00 98.25 193 ALA A CA 1
ATOM 1539 C C . ALA A 1 193 ? 11.323 6.475 -9.197 1.00 98.25 193 ALA A C 1
ATOM 1541 O O . ALA A 1 193 ? 10.630 6.764 -8.228 1.00 98.25 193 ALA A O 1
ATOM 1542 N N . LEU A 1 194 ? 10.905 6.623 -10.460 1.00 98.50 194 LEU A N 1
ATOM 1543 C CA . LEU A 1 194 ? 9.571 7.114 -10.808 1.00 98.50 194 LEU A CA 1
ATOM 1544 C C . LEU A 1 194 ? 8.457 6.176 -10.322 1.00 98.50 194 LEU A C 1
ATOM 1546 O O . LEU A 1 194 ? 7.482 6.640 -9.750 1.00 98.50 194 LEU A O 1
ATOM 1550 N N . LEU A 1 195 ? 8.604 4.860 -10.506 1.00 98.38 195 LEU A N 1
ATOM 1551 C CA . LEU A 1 195 ? 7.612 3.885 -10.030 1.00 98.38 195 LEU A CA 1
ATOM 1552 C C . LEU A 1 195 ? 7.473 3.871 -8.499 1.00 98.38 195 LEU A C 1
ATOM 1554 O O . LEU A 1 195 ? 6.417 3.525 -7.988 1.00 98.38 195 LEU A O 1
ATOM 1558 N N . LEU A 1 196 ? 8.526 4.232 -7.763 1.00 98.00 196 LEU A N 1
ATOM 1559 C CA . LEU A 1 196 ? 8.502 4.315 -6.299 1.00 98.00 196 LEU A CA 1
ATOM 1560 C C . LEU A 1 196 ? 7.909 5.625 -5.767 1.00 98.00 196 LEU A C 1
ATOM 1562 O O . LEU A 1 196 ? 7.608 5.710 -4.572 1.00 98.00 196 LEU A O 1
ATOM 1566 N N . ASP A 1 197 ? 7.758 6.639 -6.614 1.00 97.94 197 ASP A N 1
ATOM 1567 C CA . ASP A 1 197 ? 7.138 7.907 -6.253 1.00 97.94 197 ASP A CA 1
ATOM 1568 C C . ASP A 1 197 ? 5.630 7.705 -6.066 1.00 97.94 197 ASP A C 1
ATOM 1570 O O . ASP A 1 197 ? 4.910 7.378 -7.010 1.00 97.94 197 ASP A O 1
ATOM 1574 N N . GLN A 1 198 ? 5.145 7.891 -4.835 1.00 98.00 198 GLN A N 1
ATOM 1575 C CA . GLN A 1 198 ? 3.737 7.657 -4.506 1.00 98.00 198 GLN A CA 1
ATOM 1576 C C . GLN A 1 198 ? 2.800 8.700 -5.131 1.00 98.00 198 GLN A C 1
ATOM 1578 O O . GLN A 1 198 ? 1.619 8.403 -5.288 1.00 98.00 198 GLN A O 1
ATOM 1583 N N . SER A 1 199 ? 3.315 9.868 -5.537 1.00 98.06 199 SER A N 1
ATOM 1584 C CA . SER A 1 199 ? 2.563 10.863 -6.319 1.00 98.06 199 SER A CA 1
ATOM 1585 C C . SER A 1 199 ? 2.428 10.474 -7.797 1.00 98.06 199 SER A C 1
ATOM 1587 O O . SER A 1 199 ? 1.604 11.027 -8.522 1.00 98.06 199 SER A O 1
ATOM 1589 N N . PHE A 1 200 ? 3.223 9.502 -8.261 1.00 98.44 200 PHE A N 1
ATOM 1590 C CA . PHE A 1 200 ? 3.113 8.930 -9.598 1.00 98.44 200 PHE A CA 1
ATOM 1591 C C . PHE A 1 200 ? 2.339 7.611 -9.572 1.00 98.44 200 PHE A C 1
ATOM 1593 O O . PHE A 1 200 ? 1.277 7.528 -10.178 1.00 98.44 200 PHE A O 1
ATOM 1600 N N . SER A 1 201 ? 2.850 6.600 -8.861 1.00 98.12 201 SER A N 1
ATOM 1601 C CA . SER A 1 201 ? 2.236 5.276 -8.748 1.00 98.12 201 SER A CA 1
ATOM 1602 C C . SER A 1 201 ? 2.028 4.915 -7.279 1.00 98.12 201 SER A C 1
ATOM 1604 O O . SER A 1 201 ? 2.918 4.418 -6.579 1.00 98.12 201 SER A O 1
ATOM 1606 N N . ALA A 1 202 ? 0.823 5.194 -6.798 1.00 98.19 202 ALA A N 1
ATOM 1607 C CA . ALA A 1 202 ? 0.425 4.922 -5.433 1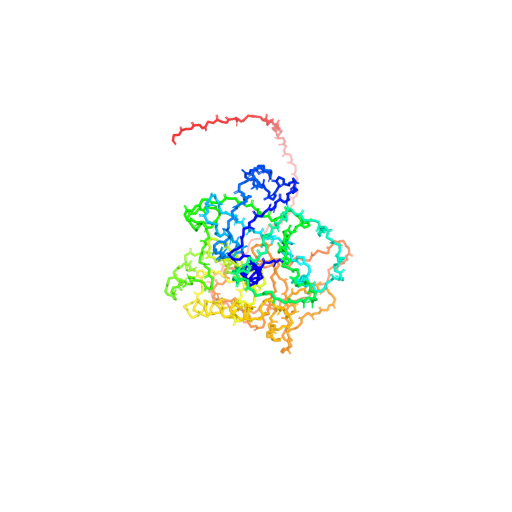.00 98.19 202 ALA A CA 1
ATOM 1608 C C . ALA A 1 202 ? 0.416 3.409 -5.190 1.00 98.19 202 ALA A C 1
ATOM 1610 O O . ALA A 1 202 ? -0.165 2.640 -5.952 1.00 98.19 202 ALA A O 1
ATOM 1611 N N . GLY A 1 203 ? 1.058 2.954 -4.112 1.00 97.50 203 GLY A N 1
ATOM 1612 C CA . GLY A 1 203 ? 1.039 1.533 -3.757 1.00 97.50 203 GLY A CA 1
ATOM 1613 C C . GLY A 1 203 ? 2.237 0.724 -4.249 1.00 97.50 203 GLY A C 1
ATOM 1614 O O . GLY A 1 203 ? 2.602 -0.261 -3.604 1.00 97.50 203 GLY A O 1
ATOM 1615 N N . VAL A 1 204 ? 2.925 1.162 -5.305 1.00 98.38 204 VAL A N 1
ATOM 1616 C CA . VAL A 1 204 ? 4.133 0.480 -5.787 1.00 98.38 204 VAL A CA 1
ATOM 1617 C C . VAL A 1 204 ? 5.281 0.737 -4.819 1.00 98.38 204 VAL A C 1
ATOM 1619 O O . VAL A 1 204 ? 5.592 1.877 -4.463 1.00 98.38 204 VAL A O 1
ATOM 1622 N N . GLY A 1 205 ? 5.887 -0.326 -4.301 1.00 97.31 205 GLY A N 1
ATOM 1623 C CA . GLY A 1 205 ? 7.088 -0.252 -3.482 1.00 97.31 205 GLY A CA 1
ATOM 1624 C C . GLY A 1 205 ? 8.251 -0.996 -4.125 1.00 97.31 205 GLY A C 1
ATOM 1625 O O . GLY A 1 205 ? 8.353 -1.123 -5.344 1.00 97.31 205 GLY A O 1
ATOM 1626 N N . ASN A 1 206 ? 9.198 -1.410 -3.290 1.00 97.25 206 ASN A N 1
ATOM 1627 C CA . ASN A 1 206 ? 10.491 -1.873 -3.761 1.00 97.25 206 ASN A CA 1
ATOM 1628 C C . ASN A 1 206 ? 10.405 -3.230 -4.460 1.00 97.25 206 ASN A C 1
ATOM 1630 O O . ASN A 1 206 ? 11.100 -3.429 -5.452 1.00 97.25 206 ASN A O 1
ATOM 1634 N N . TRP A 1 207 ? 9.607 -4.164 -3.933 1.00 97.50 207 TRP A N 1
ATOM 1635 C CA . TRP A 1 207 ? 9.503 -5.489 -4.539 1.00 97.50 207 TRP A CA 1
ATOM 1636 C C . TRP A 1 207 ? 8.621 -5.463 -5.783 1.00 97.50 207 TRP A C 1
ATOM 1638 O O . TRP A 1 207 ? 9.013 -6.057 -6.783 1.00 97.50 207 TRP A O 1
ATOM 1648 N N . VAL A 1 208 ? 7.510 -4.715 -5.761 1.00 98.44 208 VAL A N 1
ATOM 1649 C CA . VAL A 1 208 ? 6.635 -4.587 -6.933 1.00 98.44 208 VAL A CA 1
ATOM 1650 C C . VAL A 1 208 ? 7.388 -3.909 -8.077 1.00 98.44 208 VAL A C 1
ATOM 1652 O O . VAL A 1 208 ? 7.352 -4.400 -9.199 1.00 98.44 208 VAL A O 1
ATOM 1655 N N . ALA A 1 209 ? 8.138 -2.832 -7.811 1.00 98.56 209 ALA A N 1
ATOM 1656 C CA . ALA A 1 209 ? 8.910 -2.152 -8.853 1.00 98.56 209 ALA A CA 1
ATOM 1657 C C . ALA A 1 209 ? 10.002 -3.047 -9.470 1.00 98.56 209 ALA A C 1
ATOM 1659 O O . ALA A 1 209 ? 10.181 -3.024 -10.688 1.00 98.56 209 ALA A O 1
ATOM 1660 N N . ASP A 1 210 ? 10.721 -3.829 -8.653 1.00 98.44 210 ASP A N 1
ATOM 1661 C CA . ASP A 1 210 ? 11.714 -4.795 -9.149 1.00 98.44 210 ASP A CA 1
ATOM 1662 C C . ASP A 1 210 ? 11.057 -5.837 -10.059 1.00 98.44 210 ASP A C 1
ATOM 1664 O O . ASP A 1 210 ? 11.526 -6.064 -11.174 1.00 98.44 210 ASP A O 1
ATOM 1668 N N . GLU A 1 211 ? 9.952 -6.430 -9.600 1.00 98.69 211 GLU A N 1
ATOM 1669 C CA . GLU A 1 211 ? 9.233 -7.469 -10.336 1.00 98.69 211 GLU A CA 1
ATOM 1670 C C . GLU A 1 211 ? 8.683 -6.930 -11.659 1.00 98.69 211 GLU A C 1
ATOM 1672 O O . GLU A 1 211 ? 8.929 -7.498 -12.717 1.00 98.69 211 GLU A O 1
ATOM 1677 N N . VAL A 1 212 ? 8.019 -5.774 -11.641 1.00 98.75 212 VAL A N 1
ATOM 1678 C CA . VAL A 1 212 ? 7.470 -5.129 -12.844 1.00 98.75 212 VAL A CA 1
ATOM 1679 C C . VAL A 1 212 ? 8.553 -4.888 -13.892 1.00 98.75 212 VAL A C 1
ATOM 1681 O O . VAL A 1 212 ? 8.354 -5.187 -15.069 1.00 98.75 212 VAL A O 1
ATOM 1684 N N . LEU A 1 213 ? 9.708 -4.361 -13.483 1.00 98.75 213 LEU A N 1
ATOM 1685 C CA . LEU A 1 213 ? 10.799 -4.043 -14.404 1.00 98.75 213 LEU A CA 1
ATOM 1686 C C . LEU A 1 213 ? 11.522 -5.291 -14.913 1.00 98.75 213 LEU A C 1
ATOM 1688 O O . LEU A 1 213 ? 11.959 -5.306 -16.068 1.00 98.75 213 LEU A O 1
ATOM 1692 N N . TYR A 1 214 ? 11.614 -6.338 -14.092 1.00 98.56 214 TYR A N 1
ATOM 1693 C CA . TYR A 1 214 ? 12.090 -7.654 -14.508 1.00 98.56 214 TYR A CA 1
ATOM 1694 C C . TYR A 1 214 ? 11.176 -8.248 -15.586 1.00 98.56 214 TYR A C 1
ATOM 1696 O O . TYR A 1 214 ? 11.633 -8.533 -16.695 1.00 98.56 214 TYR A O 1
ATOM 1704 N N . GLN A 1 215 ? 9.870 -8.305 -15.316 1.00 98.50 215 GLN A N 1
ATOM 1705 C CA . GLN A 1 215 ? 8.856 -8.825 -16.237 1.00 98.50 215 GLN A CA 1
ATOM 1706 C C . GLN A 1 215 ? 8.753 -7.993 -17.528 1.00 98.50 215 GLN A C 1
ATOM 1708 O O . GLN A 1 215 ? 8.461 -8.529 -18.598 1.00 98.50 215 GLN A O 1
ATOM 1713 N N . ALA A 1 216 ? 9.020 -6.685 -17.451 1.00 98.31 216 ALA A N 1
ATOM 1714 C CA . ALA A 1 216 ? 9.060 -5.785 -18.602 1.00 98.31 216 ALA A CA 1
ATOM 1715 C C . ALA A 1 216 ? 10.399 -5.806 -19.364 1.00 98.31 216 ALA A C 1
ATOM 1717 O O . ALA A 1 216 ? 10.504 -5.186 -20.423 1.00 98.31 216 ALA A O 1
ATOM 1718 N N . ARG A 1 217 ? 11.428 -6.493 -18.845 1.00 97.75 217 ARG A N 1
ATOM 1719 C CA . ARG A 1 217 ? 12.799 -6.512 -19.394 1.00 97.75 217 ARG A CA 1
ATOM 1720 C C . ARG A 1 217 ? 13.396 -5.109 -19.550 1.00 97.75 217 ARG A C 1
ATOM 1722 O O . ARG A 1 217 ? 14.087 -4.802 -20.524 1.00 97.75 217 ARG A O 1
ATOM 1729 N N . VAL A 1 218 ? 13.119 -4.236 -18.585 1.00 98.19 218 VAL A N 1
ATOM 1730 C CA . VAL A 1 218 ? 13.617 -2.858 -18.554 1.00 98.19 218 VAL A CA 1
ATOM 1731 C C . VAL A 1 218 ? 14.605 -2.709 -17.407 1.00 98.19 218 VAL A C 1
ATOM 1733 O O . VAL A 1 218 ? 14.325 -3.100 -16.275 1.00 98.19 218 VAL A O 1
ATOM 1736 N N . HIS A 1 219 ? 15.772 -2.133 -17.695 1.00 98.31 219 HIS A N 1
ATOM 1737 C CA . HIS A 1 219 ? 16.756 -1.849 -16.658 1.00 98.31 219 HIS A CA 1
ATOM 1738 C C . HIS A 1 219 ? 16.255 -0.738 -15.718 1.00 98.31 219 HIS A C 1
ATOM 1740 O O . HIS A 1 219 ? 15.805 0.304 -16.199 1.00 98.31 219 HIS A O 1
ATOM 1746 N N . PRO A 1 220 ? 16.356 -0.890 -14.387 1.00 98.19 220 PRO A N 1
ATOM 1747 C CA . PRO A 1 220 ? 15.799 0.078 -13.438 1.00 98.19 220 PRO A CA 1
ATOM 1748 C C . PRO A 1 220 ? 16.457 1.462 -13.481 1.00 98.19 220 PRO A C 1
ATOM 1750 O O . PRO A 1 220 ? 15.787 2.447 -13.166 1.00 98.19 220 PRO A O 1
ATOM 1753 N N . ASN A 1 221 ? 17.725 1.550 -13.910 1.00 97.25 221 ASN A N 1
ATOM 1754 C CA . ASN A 1 221 ? 18.415 2.825 -14.163 1.00 97.25 221 ASN 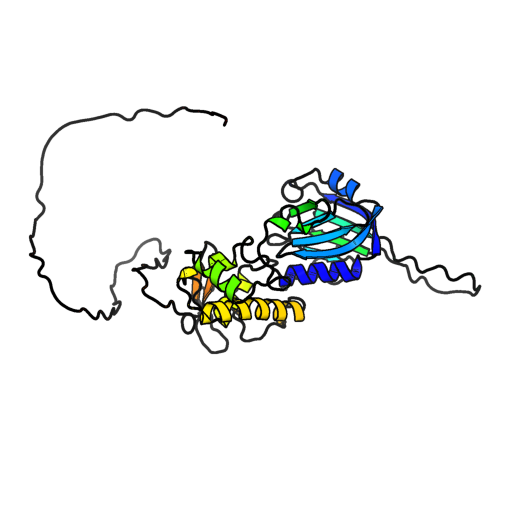A CA 1
ATOM 1755 C C . ASN A 1 221 ? 18.083 3.466 -15.522 1.00 97.25 221 ASN A C 1
ATOM 1757 O O . ASN A 1 221 ? 18.552 4.571 -15.792 1.00 97.25 221 ASN A O 1
ATOM 1761 N N . GLN A 1 222 ? 17.283 2.826 -16.384 1.00 97.62 222 GLN A N 1
ATOM 1762 C CA . GLN A 1 222 ? 16.848 3.450 -17.635 1.00 97.62 222 GLN A CA 1
ATOM 1763 C C . GLN A 1 222 ? 16.093 4.747 -17.317 1.00 97.62 222 GLN A C 1
ATOM 1765 O O . GLN A 1 222 ? 15.152 4.737 -16.522 1.00 97.62 222 GLN A O 1
ATOM 1770 N N . ARG A 1 223 ? 16.491 5.871 -17.924 1.00 97.38 223 ARG A N 1
ATOM 1771 C CA . ARG A 1 223 ? 15.793 7.149 -17.718 1.00 97.38 223 ARG A CA 1
ATOM 1772 C C . ARG A 1 223 ? 14.376 7.052 -18.285 1.00 97.38 223 ARG A C 1
ATOM 1774 O O . ARG A 1 223 ? 14.184 6.589 -19.407 1.00 97.38 223 ARG A O 1
ATOM 1781 N N . ALA A 1 224 ? 13.384 7.492 -17.518 1.00 97.44 224 ALA A N 1
ATOM 1782 C CA . ALA A 1 224 ? 11.975 7.364 -17.888 1.00 97.44 224 ALA A CA 1
ATOM 1783 C C . ALA A 1 224 ? 11.663 8.017 -19.253 1.00 97.44 224 ALA A C 1
ATOM 1785 O O . ALA A 1 224 ? 11.025 7.407 -20.115 1.00 97.44 224 ALA A O 1
ATOM 1786 N N . ASN A 1 225 ? 12.214 9.206 -19.509 1.00 96.75 225 ASN A N 1
ATOM 1787 C CA . ASN A 1 225 ? 12.039 9.928 -20.767 1.00 96.75 225 ASN A CA 1
ATOM 1788 C C . ASN A 1 225 ? 12.689 9.275 -21.999 1.00 96.75 225 ASN A C 1
ATOM 1790 O O . ASN A 1 225 ? 12.312 9.628 -23.112 1.00 96.75 225 ASN A O 1
ATOM 1794 N N . THR A 1 226 ? 13.618 8.328 -21.839 1.00 96.94 226 THR A N 1
ATOM 1795 C CA . THR A 1 226 ? 14.272 7.643 -22.971 1.00 96.94 226 THR A CA 1
ATOM 1796 C C . THR A 1 226 ? 13.623 6.306 -23.329 1.00 96.94 226 THR A C 1
ATOM 1798 O O . THR A 1 226 ? 13.994 5.691 -24.327 1.00 96.94 226 THR A O 1
ATOM 1801 N N . LEU A 1 227 ? 12.630 5.852 -22.556 1.00 96.88 227 LEU A N 1
ATOM 1802 C CA . LEU A 1 227 ? 11.850 4.658 -22.881 1.00 96.88 227 LEU A CA 1
ATOM 1803 C C . LEU A 1 227 ? 11.027 4.879 -24.156 1.00 96.88 227 LEU A C 1
ATOM 1805 O O . LEU A 1 227 ? 10.330 5.890 -24.302 1.00 96.88 227 LEU A O 1
ATOM 1809 N N . ASN A 1 228 ? 11.054 3.904 -25.062 1.00 95.25 228 ASN A N 1
ATOM 1810 C CA . ASN A 1 228 ? 10.215 3.943 -26.255 1.00 95.25 228 ASN A CA 1
ATOM 1811 C C . ASN A 1 228 ? 8.737 3.633 -25.922 1.00 95.25 228 ASN A C 1
ATOM 1813 O O . ASN A 1 228 ? 8.394 3.267 -24.794 1.00 95.25 228 ASN A O 1
ATOM 1817 N N . LYS A 1 229 ? 7.844 3.815 -26.906 1.00 95.56 229 LYS A N 1
ATOM 1818 C CA . LYS A 1 229 ? 6.393 3.614 -26.731 1.00 95.56 229 LYS A CA 1
ATOM 1819 C C . LYS A 1 229 ? 6.049 2.189 -26.280 1.00 95.56 229 LYS A C 1
ATOM 1821 O O . LYS A 1 229 ? 5.232 2.026 -25.379 1.00 95.56 229 LYS A O 1
ATOM 1826 N N . GLU A 1 230 ? 6.711 1.186 -26.852 1.00 96.31 230 GLU A N 1
ATOM 1827 C CA . GLU A 1 230 ? 6.452 -0.221 -26.533 1.00 96.31 230 GLU A CA 1
ATOM 1828 C C . GLU A 1 230 ? 6.892 -0.572 -25.107 1.00 96.31 230 GLU A C 1
ATOM 1830 O O . GLU A 1 230 ? 6.142 -1.180 -24.354 1.00 96.31 230 GLU A O 1
ATOM 1835 N N . GLN A 1 231 ? 8.061 -0.099 -24.671 1.00 97.38 231 GLN A N 1
ATOM 1836 C CA . GLN A 1 231 ? 8.523 -0.295 -23.296 1.00 97.38 231 GLN A CA 1
ATOM 1837 C C . GLN A 1 231 ? 7.567 0.336 -22.278 1.00 97.38 231 GLN A C 1
ATOM 1839 O O . GLN A 1 231 ? 7.262 -0.284 -21.264 1.00 97.38 231 GLN A O 1
ATOM 1844 N N . LYS A 1 232 ? 7.070 1.552 -22.543 1.00 98.38 232 LYS A N 1
ATOM 1845 C CA . LYS A 1 232 ? 6.085 2.228 -21.678 1.00 98.3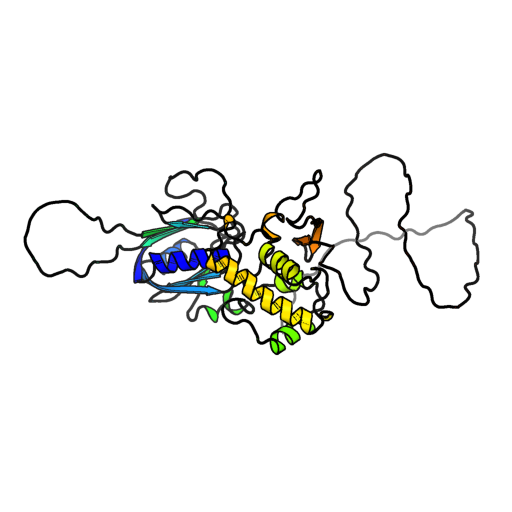8 232 LYS A CA 1
ATOM 1846 C C . LYS A 1 232 ? 4.784 1.433 -21.586 1.00 98.38 232 LYS A C 1
ATOM 1848 O O . LYS A 1 232 ? 4.262 1.253 -20.488 1.00 98.38 232 LYS A O 1
ATOM 1853 N N . LYS A 1 233 ? 4.295 0.925 -22.720 1.00 98.44 233 LYS A N 1
ATOM 1854 C CA . LYS A 1 233 ? 3.115 0.059 -22.785 1.00 98.44 233 LYS A CA 1
ATOM 1855 C C . LYS A 1 233 ? 3.315 -1.223 -21.968 1.00 98.44 233 LYS A C 1
ATOM 1857 O O . LYS A 1 233 ? 2.501 -1.499 -21.092 1.00 98.44 233 LYS A O 1
ATOM 1862 N N . ILE A 1 234 ? 4.427 -1.932 -22.167 1.00 98.50 234 ILE A N 1
ATOM 1863 C CA . ILE A 1 234 ? 4.738 -3.170 -21.435 1.00 98.50 234 ILE A CA 1
ATOM 1864 C C . ILE A 1 234 ? 4.875 -2.905 -19.930 1.00 98.50 234 ILE A C 1
ATOM 1866 O O . ILE A 1 234 ? 4.315 -3.652 -19.136 1.00 98.50 234 ILE A O 1
ATOM 1870 N N . ILE A 1 235 ? 5.572 -1.842 -19.503 1.00 98.69 235 ILE A N 1
ATOM 1871 C CA . ILE A 1 235 ? 5.680 -1.497 -18.072 1.00 98.69 235 ILE A CA 1
ATOM 1872 C C . ILE A 1 235 ? 4.290 -1.288 -17.468 1.00 98.69 235 ILE A C 1
ATOM 1874 O O . ILE A 1 235 ? 4.004 -1.828 -16.403 1.00 98.69 235 ILE A O 1
ATOM 1878 N N . ARG A 1 236 ? 3.417 -0.537 -18.150 1.00 98.62 236 ARG A N 1
ATOM 1879 C CA . ARG A 1 236 ? 2.037 -0.306 -17.709 1.00 98.62 236 ARG A CA 1
ATOM 1880 C C . ARG A 1 236 ? 1.259 -1.614 -17.561 1.00 98.62 236 ARG A C 1
ATOM 1882 O O . ARG A 1 236 ? 0.593 -1.808 -16.552 1.00 98.62 236 ARG A O 1
ATOM 1889 N N . GLU A 1 237 ? 1.347 -2.509 -18.541 1.00 98.69 237 GLU A N 1
ATOM 1890 C CA . GLU A 1 237 ? 0.696 -3.824 -18.484 1.00 98.69 237 GLU A CA 1
ATOM 1891 C C . GLU A 1 237 ? 1.242 -4.675 -17.330 1.00 98.69 237 GLU A C 1
ATOM 1893 O O . GLU A 1 237 ? 0.473 -5.287 -16.589 1.00 98.69 237 GLU A O 1
ATOM 1898 N N . LYS A 1 238 ? 2.565 -4.679 -17.125 1.00 98.75 238 LYS A N 1
ATOM 1899 C CA . LYS A 1 238 ? 3.202 -5.433 -16.038 1.00 98.75 238 LYS A CA 1
ATOM 1900 C C . LYS A 1 238 ? 2.912 -4.854 -14.657 1.00 98.75 238 LYS A C 1
ATOM 1902 O O . LYS A 1 238 ? 2.800 -5.643 -13.725 1.00 98.75 238 LYS A O 1
ATOM 1907 N N . LEU A 1 239 ? 2.725 -3.538 -14.519 1.00 98.44 239 LEU A N 1
ATOM 1908 C CA . LEU A 1 239 ? 2.276 -2.913 -13.266 1.00 98.44 239 LEU A CA 1
ATOM 1909 C C . LEU A 1 239 ? 0.962 -3.525 -12.779 1.00 98.44 239 LEU A C 1
ATOM 1911 O O . LEU A 1 239 ? 0.882 -3.970 -11.637 1.00 98.44 239 LEU A O 1
ATOM 1915 N N . VAL A 1 240 ? -0.040 -3.584 -13.656 1.00 98.25 240 VAL A N 1
ATOM 1916 C CA . VAL A 1 240 ? -1.347 -4.178 -13.335 1.00 98.25 240 VAL A CA 1
ATOM 1917 C C . VAL A 1 240 ? -1.199 -5.662 -13.072 1.00 98.25 240 VAL A C 1
ATOM 1919 O O . VAL A 1 240 ? -1.587 -6.142 -12.015 1.00 98.25 240 VAL A O 1
ATOM 1922 N N . TRP A 1 241 ? -0.569 -6.377 -14.005 1.00 98.62 241 TRP A N 1
ATOM 1923 C CA . TRP A 1 241 ? -0.478 -7.829 -13.955 1.00 98.62 241 TRP A CA 1
ATOM 1924 C C . TRP A 1 241 ? 0.212 -8.339 -12.683 1.00 98.62 241 TRP A C 1
ATOM 1926 O O . TRP A 1 241 ? -0.275 -9.287 -12.069 1.00 98.62 241 TRP A O 1
ATOM 1936 N N . VAL A 1 242 ? 1.316 -7.711 -12.253 1.00 98.81 242 VAL A N 1
ATOM 1937 C CA . VAL A 1 242 ? 2.004 -8.081 -11.003 1.00 98.81 242 VAL A CA 1
ATOM 1938 C C . VAL A 1 242 ? 1.096 -7.823 -9.797 1.00 98.81 242 VAL A C 1
ATOM 1940 O O . VAL A 1 242 ? 0.940 -8.706 -8.953 1.00 98.81 242 VAL A O 1
ATOM 1943 N N . CYS A 1 243 ? 0.465 -6.646 -9.723 1.00 98.50 243 CYS A N 1
ATOM 1944 C CA . CYS A 1 243 ? -0.427 -6.295 -8.617 1.00 98.50 243 CYS A CA 1
ATOM 1945 C C . CYS A 1 243 ? -1.653 -7.220 -8.545 1.00 98.50 243 CYS A C 1
ATOM 1947 O O . CYS A 1 243 ? -1.961 -7.724 -7.467 1.00 98.50 243 CYS A O 1
ATOM 1949 N N . GLU A 1 244 ? -2.311 -7.503 -9.672 1.00 98.38 244 GLU A N 1
ATOM 1950 C CA . GLU A 1 244 ? -3.467 -8.406 -9.751 1.00 98.38 244 GLU A CA 1
ATOM 1951 C C . GLU A 1 244 ? -3.098 -9.831 -9.348 1.00 98.38 244 GLU A C 1
ATOM 1953 O O . GLU A 1 244 ? -3.812 -10.460 -8.569 1.00 98.38 244 GLU A O 1
ATOM 1958 N N . LYS A 1 245 ? -1.966 -10.350 -9.845 1.00 98.38 245 LYS A N 1
ATOM 1959 C CA . LYS A 1 245 ? -1.487 -11.689 -9.482 1.00 98.38 245 LYS A CA 1
ATOM 1960 C C . LYS A 1 245 ? -1.219 -11.796 -7.990 1.00 98.38 245 LYS A C 1
ATOM 1962 O O . LYS A 1 245 ? -1.645 -12.772 -7.380 1.00 98.38 245 LYS A O 1
ATOM 1967 N N . ALA A 1 246 ? -0.564 -10.793 -7.413 1.00 98.06 246 ALA A N 1
ATOM 1968 C CA . ALA A 1 246 ? -0.265 -10.779 -5.992 1.00 98.06 246 ALA A CA 1
ATOM 1969 C C . ALA A 1 246 ? -1.535 -10.665 -5.138 1.00 98.06 246 ALA A C 1
ATOM 1971 O O . ALA A 1 246 ? -1.683 -11.399 -4.165 1.00 98.06 246 ALA A O 1
ATOM 1972 N N . VAL A 1 247 ? -2.479 -9.801 -5.522 1.00 97.25 247 VAL A N 1
ATOM 1973 C CA . VAL A 1 247 ? -3.773 -9.655 -4.839 1.00 97.25 247 VAL A CA 1
ATOM 1974 C C . VAL A 1 247 ? -4.620 -10.922 -4.935 1.00 97.25 247 VAL A C 1
ATOM 1976 O O . VAL A 1 247 ? -5.213 -11.323 -3.937 1.00 97.25 247 VAL A O 1
ATOM 1979 N N . LYS A 1 248 ? -4.643 -11.593 -6.093 1.00 97.56 248 LYS A N 1
ATOM 1980 C CA . LYS A 1 248 ? -5.438 -12.811 -6.313 1.00 97.56 248 LYS A CA 1
ATOM 1981 C C . LYS A 1 248 ? -5.096 -13.935 -5.333 1.00 97.56 248 LYS A C 1
ATOM 1983 O O . LYS A 1 248 ? -5.976 -14.711 -4.982 1.00 97.56 248 LYS A O 1
ATOM 1988 N N . VAL A 1 249 ? -3.843 -14.006 -4.893 1.00 95.56 249 VAL A N 1
ATOM 1989 C CA . VAL A 1 249 ? -3.369 -14.988 -3.905 1.00 95.56 249 VAL A CA 1
ATOM 1990 C C . VAL A 1 249 ? -3.226 -14.376 -2.508 1.00 95.56 249 VAL A C 1
ATOM 1992 O O . VAL A 1 249 ? -2.411 -14.821 -1.706 1.00 95.56 249 VAL A O 1
ATOM 1995 N N . ASN A 1 250 ? -3.971 -13.304 -2.208 1.00 92.94 250 ASN A N 1
ATOM 1996 C CA . ASN A 1 250 ? -3.946 -12.602 -0.919 1.00 92.94 250 ASN A CA 1
ATOM 1997 C C . ASN A 1 250 ? -2.526 -12.216 -0.463 1.00 92.94 250 ASN A C 1
ATOM 1999 O O . ASN A 1 250 ? -2.163 -12.343 0.709 1.00 92.94 250 ASN A O 1
ATOM 2003 N N . ALA A 1 251 ? -1.688 -11.774 -1.401 1.00 93.62 251 ALA A N 1
ATOM 2004 C CA . ALA A 1 251 ? -0.285 -11.452 -1.162 1.00 93.62 251 ALA A CA 1
ATOM 2005 C C . ALA A 1 251 ? 0.474 -12.573 -0.419 1.00 93.62 251 ALA A C 1
ATOM 2007 O O . ALA A 1 251 ? 1.350 -12.289 0.400 1.00 93.62 251 ALA A O 1
ATOM 2008 N N . ASN A 1 252 ? 0.106 -13.841 -0.650 1.00 92.38 252 ASN A N 1
ATOM 2009 C CA . ASN A 1 252 ? 0.830 -14.996 -0.141 1.00 92.38 252 ASN A CA 1
ATOM 2010 C C . ASN A 1 252 ? 2.069 -15.245 -1.018 1.00 92.38 252 ASN A C 1
ATOM 2012 O O . ASN A 1 252 ? 1.925 -15.675 -2.165 1.00 92.38 252 ASN A O 1
ATOM 2016 N N . PRO A 1 253 ? 3.290 -15.023 -0.500 1.00 91.62 253 PRO A N 1
ATOM 2017 C CA . PRO A 1 253 ? 4.494 -15.146 -1.309 1.00 91.62 253 PRO A CA 1
ATOM 2018 C C . PRO A 1 253 ? 4.790 -16.569 -1.784 1.00 91.62 253 PRO A C 1
ATOM 2020 O O . PRO A 1 253 ? 5.491 -16.734 -2.778 1.00 91.62 253 PRO A O 1
ATOM 2023 N N . ASP A 1 254 ? 4.282 -17.585 -1.079 1.00 92.12 254 ASP A N 1
ATOM 2024 C CA . ASP A 1 254 ? 4.460 -18.997 -1.441 1.00 92.12 254 ASP A CA 1
ATOM 2025 C C . ASP A 1 254 ? 3.638 -19.370 -2.697 1.00 92.12 254 ASP A C 1
ATOM 2027 O O . ASP A 1 254 ? 3.944 -20.357 -3.364 1.00 92.12 254 ASP A O 1
ATOM 2031 N N . GLU A 1 255 ? 2.624 -18.567 -3.038 1.00 95.25 255 GLU A N 1
ATOM 2032 C CA . GLU A 1 255 ? 1.736 -18.764 -4.192 1.00 95.25 255 GLU A CA 1
ATOM 2033 C C . GLU A 1 255 ? 2.075 -17.855 -5.384 1.00 95.25 255 GLU A C 1
ATOM 2035 O O . GLU A 1 255 ? 1.416 -17.914 -6.427 1.00 95.25 255 GLU A O 1
ATOM 2040 N N . PHE A 1 256 ? 3.103 -17.009 -5.267 1.00 96.50 256 PHE A N 1
ATOM 2041 C CA . PHE A 1 256 ? 3.588 -16.241 -6.411 1.00 96.50 256 PHE A CA 1
ATOM 2042 C C . PHE A 1 256 ? 4.183 -17.177 -7.482 1.00 96.50 256 PHE A C 1
ATOM 2044 O O . PHE A 1 256 ? 4.693 -18.254 -7.154 1.00 96.50 256 PHE A O 1
ATOM 2051 N N . PRO A 1 257 ? 4.107 -16.811 -8.778 1.00 97.19 257 PRO A N 1
ATOM 2052 C CA . PRO A 1 257 ? 4.709 -17.608 -9.840 1.00 97.19 257 PRO A CA 1
ATOM 2053 C C . PRO A 1 257 ? 6.199 -17.854 -9.585 1.00 97.19 257 PRO A C 1
ATOM 2055 O O . PRO A 1 257 ? 6.956 -16.929 -9.311 1.00 97.19 257 PRO A O 1
ATOM 2058 N N . LYS A 1 258 ? 6.622 -19.119 -9.695 1.00 95.50 258 LYS A N 1
ATOM 2059 C CA . LYS A 1 258 ? 7.962 -19.577 -9.282 1.00 95.50 258 LYS A CA 1
ATOM 2060 C C . LYS A 1 258 ? 9.115 -18.878 -10.009 1.00 95.50 258 LYS A C 1
ATOM 2062 O O . LYS A 1 258 ? 10.235 -18.871 -9.507 1.00 95.50 258 LYS A O 1
ATOM 2067 N N . ASP A 1 259 ? 8.850 -18.340 -11.193 1.00 95.19 259 ASP A N 1
ATOM 2068 C CA . ASP A 1 259 ? 9.780 -17.597 -12.040 1.00 95.19 259 ASP A CA 1
ATOM 2069 C C . ASP A 1 259 ? 9.881 -16.105 -11.680 1.00 95.19 259 ASP A C 1
ATOM 2071 O O . ASP A 1 259 ? 10.628 -15.370 -12.322 1.00 95.19 259 ASP A O 1
ATOM 2075 N N . TRP A 1 260 ? 9.176 -15.638 -10.647 1.00 97.50 260 TRP A N 1
ATOM 2076 C CA . TRP A 1 260 ? 9.268 -14.254 -10.189 1.00 97.50 260 TRP A CA 1
ATOM 2077 C C . TRP A 1 260 ? 10.608 -13.944 -9.524 1.00 97.50 260 TRP A C 1
ATOM 2079 O O . TRP A 1 260 ? 11.116 -14.693 -8.679 1.00 97.50 260 TRP A O 1
ATOM 2089 N N . LEU A 1 261 ? 11.136 -12.758 -9.837 1.00 96.69 261 LEU A N 1
ATOM 2090 C CA . LEU A 1 261 ? 12.331 -12.200 -9.200 1.00 96.69 261 LEU A CA 1
ATOM 2091 C C . LEU A 1 261 ? 12.144 -12.066 -7.678 1.00 96.69 261 LEU A C 1
ATOM 2093 O O . LEU A 1 261 ? 13.108 -12.159 -6.908 1.00 96.69 261 LEU A O 1
ATOM 2097 N N . PHE A 1 262 ? 10.897 -11.907 -7.230 1.00 95.88 262 PHE A N 1
ATOM 2098 C CA . PHE A 1 262 ? 10.483 -11.881 -5.837 1.00 95.88 262 PHE A CA 1
ATOM 2099 C C . PHE A 1 262 ? 11.126 -12.990 -4.998 1.00 95.88 262 PHE A C 1
ATOM 2101 O O . PHE A 1 262 ? 11.573 -12.716 -3.887 1.00 95.88 262 PHE A O 1
ATOM 2108 N N . HIS A 1 263 ? 11.211 -14.229 -5.483 1.00 94.06 263 HIS A N 1
ATOM 2109 C CA . HIS A 1 263 ? 11.683 -15.341 -4.649 1.00 94.06 263 HIS A CA 1
ATOM 2110 C C . HIS A 1 263 ? 13.169 -15.237 -4.293 1.00 94.06 263 HIS A C 1
ATOM 2112 O O . HIS A 1 263 ? 13.599 -15.714 -3.241 1.00 94.06 263 HIS A O 1
ATOM 2118 N N . VAL A 1 264 ? 13.958 -14.566 -5.133 1.00 93.00 264 VAL A N 1
ATOM 2119 C CA . VAL A 1 264 ? 15.420 -14.535 -5.016 1.00 93.00 264 VAL A CA 1
ATOM 2120 C C . VAL A 1 264 ? 15.972 -13.155 -4.644 1.00 93.00 264 VAL A C 1
ATOM 2122 O O . VAL A 1 264 ? 17.081 -13.057 -4.114 1.00 93.00 264 VAL A O 1
ATOM 2125 N N . ARG A 1 265 ? 15.183 -12.079 -4.792 1.00 92.50 265 ARG A N 1
ATOM 2126 C CA . ARG A 1 265 ? 15.601 -10.689 -4.500 1.00 92.50 265 ARG A CA 1
ATOM 2127 C C . ARG A 1 265 ? 15.929 -10.380 -3.034 1.00 92.50 265 ARG A C 1
ATOM 2129 O O . ARG A 1 265 ? 16.396 -9.288 -2.724 1.00 92.50 265 ARG A O 1
ATOM 2136 N N . TRP A 1 266 ? 15.641 -11.282 -2.100 1.00 88.50 266 TRP A N 1
ATOM 2137 C CA . TRP A 1 266 ? 15.823 -11.025 -0.664 1.00 88.50 266 TRP A CA 1
ATOM 2138 C C . TRP A 1 266 ? 17.239 -11.331 -0.159 1.00 88.50 266 TRP A C 1
ATOM 2140 O O . TRP A 1 266 ? 17.595 -10.932 0.952 1.00 88.50 266 TRP A O 1
ATOM 2150 N N . SER A 1 267 ? 18.045 -12.032 -0.956 1.00 77.56 267 SER A N 1
ATOM 2151 C CA . SER A 1 267 ? 19.332 -12.582 -0.534 1.00 77.56 267 SER A CA 1
ATOM 2152 C C . SER A 1 267 ? 20.498 -11.712 -0.995 1.00 77.56 267 SER A C 1
ATOM 2154 O O . SER A 1 267 ? 20.937 -11.806 -2.132 1.00 77.56 267 SER A O 1
ATOM 2156 N N . LYS A 1 268 ? 21.075 -10.915 -0.090 1.00 63.62 268 LYS A N 1
ATOM 2157 C CA . LYS A 1 268 ? 22.389 -10.284 -0.301 1.00 63.62 268 LYS A CA 1
ATOM 2158 C C . LYS A 1 268 ? 23.496 -11.222 0.191 1.00 63.62 268 LYS A C 1
ATOM 2160 O O . LYS A 1 268 ? 24.061 -10.993 1.256 1.00 63.62 268 LYS A O 1
ATOM 2165 N N . SER A 1 269 ? 23.765 -12.321 -0.512 1.00 57.06 269 SER A N 1
ATOM 2166 C CA . SER A 1 269 ? 24.889 -13.189 -0.131 1.00 57.06 269 SER A CA 1
ATOM 2167 C C . SER A 1 269 ? 26.157 -12.767 -0.865 1.00 57.06 269 SER A C 1
ATOM 2169 O O . SER A 1 269 ? 26.231 -12.903 -2.080 1.00 57.06 269 SER A O 1
ATOM 2171 N N . LYS A 1 270 ? 27.175 -12.307 -0.123 1.00 55.25 270 LYS A N 1
ATOM 2172 C CA . LYS A 1 270 ? 28.515 -12.024 -0.675 1.00 55.25 270 LYS A CA 1
ATOM 2173 C C . LYS A 1 270 ? 29.236 -13.289 -1.176 1.00 55.25 270 LYS A C 1
ATOM 2175 O O . LYS A 1 270 ? 30.164 -13.181 -1.961 1.00 55.25 270 LYS A O 1
ATOM 2180 N N . LYS A 1 271 ? 28.825 -14.483 -0.721 1.00 58.62 271 LYS A N 1
ATOM 2181 C CA . LYS A 1 271 ? 29.529 -15.755 -0.987 1.00 58.62 271 LYS A CA 1
ATOM 2182 C C . LYS A 1 271 ? 28.879 -16.632 -2.059 1.00 58.62 271 LYS A C 1
ATOM 2184 O O . LYS A 1 271 ? 29.524 -17.542 -2.563 1.00 58.62 271 LYS A O 1
ATOM 2189 N N . LYS A 1 272 ? 27.601 -16.412 -2.390 1.00 69.38 272 LYS A N 1
ATOM 2190 C CA . LYS A 1 272 ? 26.870 -17.246 -3.354 1.00 69.38 272 LYS A CA 1
ATOM 2191 C C . LYS A 1 272 ? 26.101 -16.366 -4.322 1.00 69.38 272 LYS A C 1
ATOM 2193 O O . LYS A 1 272 ? 25.215 -15.625 -3.901 1.00 69.38 272 LYS A O 1
ATOM 2198 N N . LYS A 1 273 ? 26.423 -16.494 -5.611 1.00 80.81 273 LYS A N 1
ATOM 2199 C CA . LYS A 1 273 ? 25.679 -15.835 -6.682 1.00 80.81 273 LYS A CA 1
ATOM 2200 C C . LYS A 1 273 ? 24.223 -16.285 -6.641 1.00 80.81 273 LYS A C 1
ATOM 2202 O O . LYS A 1 273 ? 23.932 -17.482 -6.657 1.00 80.81 273 LYS A O 1
ATOM 2207 N N . VAL A 1 274 ? 23.324 -15.316 -6.554 1.00 89.62 274 VAL A N 1
ATOM 2208 C CA . VAL A 1 274 ? 21.885 -15.552 -6.618 1.00 89.62 274 VAL A CA 1
ATOM 2209 C C . VAL A 1 274 ? 21.512 -15.726 -8.085 1.00 89.62 274 VAL A C 1
ATOM 2211 O O . VAL A 1 274 ? 21.965 -14.956 -8.929 1.00 89.62 274 VAL A O 1
ATOM 2214 N N . LYS A 1 275 ? 20.721 -16.752 -8.395 1.00 92.75 275 LYS A N 1
ATOM 2215 C CA . LYS A 1 275 ? 20.289 -17.055 -9.759 1.00 92.75 275 LYS A CA 1
ATOM 2216 C C . LYS A 1 275 ? 18.779 -17.216 -9.812 1.00 92.75 275 LYS A C 1
ATOM 2218 O O . LYS A 1 275 ? 18.178 -17.702 -8.855 1.00 92.75 275 LYS A O 1
ATOM 2223 N N . MET A 1 276 ? 18.199 -16.808 -10.929 1.00 94.00 276 MET A N 1
ATOM 2224 C CA . MET A 1 276 ? 16.827 -17.125 -11.305 1.00 94.00 276 MET A CA 1
ATOM 2225 C C . MET A 1 276 ? 16.686 -18.631 -11.614 1.00 94.00 276 MET A C 1
ATOM 2227 O O . MET A 1 276 ? 17.698 -19.297 -11.857 1.00 94.00 276 MET A O 1
ATOM 2231 N N . PRO A 1 277 ? 15.458 -19.189 -11.637 1.00 90.19 277 PRO A N 1
ATOM 2232 C CA . PRO A 1 277 ? 15.229 -20.592 -12.006 1.00 90.19 277 PRO A CA 1
ATOM 2233 C C . PRO A 1 277 ? 15.740 -20.970 -13.404 1.00 90.19 277 PRO A C 1
ATOM 2235 O O . PRO A 1 277 ? 16.100 -22.120 -13.632 1.00 90.19 277 PRO A O 1
ATOM 2238 N N . ASP A 1 278 ? 15.811 -20.002 -14.319 1.00 90.50 278 ASP A N 1
ATOM 2239 C CA . ASP A 1 278 ? 16.364 -20.153 -15.672 1.00 90.50 278 ASP A CA 1
ATOM 2240 C C . ASP A 1 278 ? 17.909 -20.113 -15.722 1.00 90.50 278 ASP A C 1
ATOM 2242 O O . ASP A 1 278 ? 18.504 -20.223 -16.791 1.00 90.50 278 ASP A O 1
ATOM 2246 N N . GLY A 1 279 ? 18.572 -19.951 -14.571 1.00 92.56 279 GLY A N 1
ATOM 2247 C CA . GLY A 1 279 ? 20.027 -19.906 -14.436 1.00 92.56 279 GLY A CA 1
ATOM 2248 C C . GLY A 1 279 ? 20.652 -18.513 -14.561 1.00 92.56 279 GLY A C 1
ATOM 2249 O O . GLY A 1 279 ? 21.847 -18.376 -14.273 1.00 92.56 279 GLY A O 1
ATOM 2250 N N . ASN A 1 280 ? 19.885 -17.478 -14.923 1.00 94.62 280 ASN A N 1
ATOM 2251 C CA . ASN A 1 280 ? 20.402 -16.117 -15.054 1.00 94.62 280 ASN A CA 1
ATOM 2252 C C . ASN A 1 280 ? 20.825 -15.532 -13.698 1.00 94.62 280 ASN A C 1
ATOM 2254 O O . ASN A 1 280 ? 20.127 -15.678 -12.693 1.00 94.62 280 ASN A O 1
ATOM 2258 N N . GLU A 1 281 ? 21.966 -14.839 -13.665 1.00 94.31 281 GLU A N 1
ATOM 2259 C CA . GLU A 1 281 ? 22.484 -14.219 -12.441 1.00 94.31 281 GLU A CA 1
ATOM 2260 C C . GLU A 1 281 ? 21.680 -12.972 -12.045 1.00 94.31 281 GLU A C 1
ATOM 2262 O O . GLU A 1 281 ? 21.323 -12.143 -12.886 1.00 94.31 281 GLU A O 1
ATOM 2267 N N . VAL A 1 282 ? 21.431 -12.832 -10.742 1.00 94.94 282 VAL A N 1
ATOM 2268 C CA . VAL A 1 282 ? 20.813 -11.655 -10.128 1.00 94.94 282 VAL A CA 1
ATOM 2269 C C . VAL A 1 282 ? 21.905 -10.827 -9.461 1.00 94.94 282 VAL A C 1
ATOM 2271 O O . VAL A 1 282 ? 22.614 -11.316 -8.579 1.00 94.94 282 VAL A O 1
ATOM 2274 N N . ILE A 1 283 ? 22.008 -9.559 -9.845 1.00 93.81 283 ILE A N 1
ATOM 2275 C CA . ILE A 1 283 ? 22.874 -8.575 -9.194 1.00 93.81 283 ILE A CA 1
ATOM 2276 C C . ILE A 1 283 ? 22.044 -7.613 -8.347 1.00 93.81 283 ILE A C 1
ATOM 2278 O O . ILE A 1 283 ? 20.843 -7.432 -8.562 1.00 93.81 283 ILE A O 1
ATOM 2282 N N . PHE A 1 284 ? 22.704 -6.966 -7.390 1.00 93.94 284 PHE A N 1
ATOM 2283 C CA . PHE A 1 284 ? 22.087 -5.962 -6.536 1.00 93.94 284 PHE A CA 1
ATOM 2284 C C . PHE A 1 284 ? 22.770 -4.621 -6.727 1.00 93.94 284 PHE A C 1
ATOM 2286 O O . PHE A 1 284 ? 23.967 -4.486 -6.496 1.00 93.94 284 PHE A O 1
ATOM 2293 N N . LEU A 1 285 ? 21.982 -3.619 -7.090 1.00 93.81 285 LEU A N 1
ATOM 2294 C CA . LEU A 1 285 ? 22.438 -2.252 -7.300 1.00 93.81 285 LEU A CA 1
ATOM 2295 C C . LEU A 1 285 ? 21.553 -1.265 -6.538 1.00 93.81 285 LEU A C 1
ATOM 2297 O O . LEU A 1 285 ? 20.533 -1.638 -5.952 1.00 93.81 285 LEU A O 1
ATOM 2301 N N . THR A 1 286 ? 21.959 0.000 -6.496 1.00 94.94 286 THR A N 1
ATOM 2302 C CA . THR A 1 286 ? 21.198 1.055 -5.814 1.00 94.94 286 THR A CA 1
ATOM 2303 C C . THR A 1 286 ? 20.592 1.998 -6.844 1.00 94.94 286 THR A C 1
ATOM 2305 O O . THR A 1 286 ? 21.322 2.663 -7.569 1.00 94.94 286 THR A O 1
ATOM 2308 N N . VAL A 1 287 ? 19.259 2.083 -6.887 1.00 92.38 287 VAL A N 1
ATOM 2309 C CA . VAL A 1 287 ? 18.518 3.033 -7.737 1.00 92.38 287 VAL A CA 1
ATOM 2310 C C . VAL A 1 287 ? 17.597 3.855 -6.856 1.00 92.38 287 VAL A C 1
ATOM 2312 O O . VAL A 1 287 ? 16.853 3.293 -6.053 1.00 92.38 287 VAL A O 1
ATOM 2315 N N . GLY A 1 288 ? 17.665 5.183 -6.968 1.00 84.06 288 GLY A N 1
ATOM 2316 C CA . GLY A 1 288 ? 16.849 6.081 -6.140 1.00 84.06 288 GLY A CA 1
ATOM 2317 C C . GLY A 1 288 ? 17.044 5.852 -4.634 1.00 84.06 288 GLY A C 1
ATOM 2318 O O . GLY A 1 288 ? 16.079 5.861 -3.877 1.00 84.06 288 GLY A O 1
ATOM 2319 N N . GLY A 1 289 ? 18.273 5.536 -4.206 1.00 88.19 289 GLY A N 1
ATOM 2320 C CA . GLY A 1 289 ? 18.595 5.241 -2.803 1.00 88.19 289 GLY A CA 1
ATOM 2321 C C . GLY A 1 289 ? 18.060 3.902 -2.276 1.00 88.19 289 GLY A C 1
ATOM 2322 O O . GLY A 1 289 ? 18.161 3.630 -1.081 1.00 88.19 289 GLY A O 1
ATOM 2323 N N . ARG A 1 290 ? 17.490 3.041 -3.131 1.00 90.50 290 ARG A N 1
ATOM 2324 C CA . ARG A 1 290 ? 16.941 1.734 -2.740 1.00 90.50 290 ARG A CA 1
ATOM 2325 C C . ARG A 1 290 ? 17.732 0.591 -3.366 1.00 90.50 290 ARG A C 1
ATOM 2327 O O . ARG A 1 290 ? 18.068 0.615 -4.550 1.00 90.50 290 ARG A O 1
ATOM 2334 N N . THR A 1 291 ? 17.977 -0.453 -2.572 1.00 93.81 291 THR A N 1
ATOM 2335 C CA . THR A 1 291 ? 18.492 -1.729 -3.091 1.00 93.81 291 THR A CA 1
ATOM 2336 C C . THR A 1 291 ? 17.519 -2.295 -4.122 1.00 93.81 291 THR A C 1
ATOM 2338 O O . THR A 1 291 ? 16.316 -2.380 -3.868 1.00 93.81 291 THR A O 1
ATOM 2341 N N . THR A 1 292 ? 18.069 -2.700 -5.257 1.00 96.31 292 THR A N 1
ATOM 2342 C CA . THR A 1 292 ? 17.369 -3.108 -6.471 1.00 96.31 292 THR A CA 1
ATOM 2343 C C . THR A 1 292 ? 17.961 -4.416 -6.960 1.00 96.31 292 THR A C 1
ATOM 2345 O O . THR A 1 292 ? 19.168 -4.472 -7.185 1.00 96.31 292 THR A O 1
ATOM 2348 N N . ALA A 1 293 ? 17.132 -5.449 -7.093 1.00 96.25 293 ALA A N 1
ATOM 2349 C CA . ALA A 1 293 ? 17.532 -6.700 -7.730 1.00 96.25 293 ALA A CA 1
ATOM 2350 C C . ALA A 1 293 ? 17.363 -6.574 -9.249 1.00 96.25 293 ALA A C 1
ATOM 2352 O O . ALA A 1 293 ? 16.349 -6.055 -9.711 1.00 96.25 293 ALA A O 1
ATOM 2353 N N . VAL A 1 294 ? 18.360 -7.015 -10.013 1.00 96.75 294 VAL A N 1
ATOM 2354 C CA . VAL A 1 294 ? 18.388 -6.896 -11.478 1.00 96.75 294 VAL A CA 1
ATOM 2355 C C . VAL A 1 294 ? 18.950 -8.167 -12.082 1.00 96.75 294 VAL A C 1
ATOM 2357 O O . VAL A 1 294 ? 19.877 -8.749 -11.527 1.00 96.75 294 VAL A O 1
ATOM 2360 N N . VAL A 1 295 ? 18.421 -8.565 -13.236 1.00 97.19 295 VAL A N 1
ATOM 2361 C CA . VAL A 1 295 ? 18.930 -9.673 -14.049 1.00 97.19 295 VAL A CA 1
ATOM 2362 C C . VAL A 1 295 ? 19.586 -9.097 -15.314 1.00 97.19 295 VAL A C 1
ATOM 2364 O O . VAL A 1 295 ? 18.884 -8.831 -16.298 1.00 97.19 295 VAL A O 1
ATOM 2367 N N . PRO A 1 296 ? 20.920 -8.873 -15.328 1.00 96.25 296 PRO A N 1
ATOM 2368 C CA . PRO A 1 296 ? 21.600 -8.132 -16.401 1.00 96.25 296 PRO A CA 1
ATOM 2369 C C . PRO A 1 296 ? 21.466 -8.770 -17.784 1.00 96.25 296 PRO A C 1
ATOM 2371 O O . PRO A 1 296 ? 21.475 -8.071 -18.798 1.00 96.25 296 PRO A O 1
ATOM 2374 N N . ALA A 1 297 ? 21.303 -10.096 -17.831 1.00 96.38 297 ALA A N 1
ATOM 2375 C CA . ALA A 1 297 ? 21.130 -10.842 -19.073 1.00 96.38 297 ALA A CA 1
ATOM 2376 C C . ALA A 1 297 ? 19.931 -10.338 -19.899 1.00 96.38 297 ALA A C 1
ATOM 2378 O O . ALA A 1 297 ? 20.017 -10.267 -21.128 1.00 96.38 297 ALA A O 1
ATOM 2379 N N . ILE A 1 298 ? 18.840 -9.935 -19.232 1.00 96.00 298 ILE A N 1
ATOM 2380 C CA . ILE A 1 298 ? 17.586 -9.538 -19.892 1.00 96.00 298 ILE A CA 1
ATOM 2381 C C . ILE A 1 298 ? 17.218 -8.062 -19.683 1.00 96.00 298 ILE A C 1
ATOM 2383 O O . ILE A 1 298 ? 16.512 -7.489 -20.511 1.00 96.00 298 ILE A O 1
ATOM 2387 N N . GLN A 1 299 ? 17.702 -7.422 -18.617 1.00 97.44 299 GLN A N 1
ATOM 2388 C CA . GLN A 1 299 ? 17.453 -6.011 -18.323 1.00 97.44 299 GLN A CA 1
ATOM 2389 C C . GLN A 1 299 ? 18.654 -5.168 -18.764 1.00 97.44 299 GLN A C 1
ATOM 2391 O O . GLN A 1 299 ? 19.548 -4.892 -17.975 1.00 97.44 299 GLN A O 1
ATOM 2396 N N . LYS A 1 300 ? 18.676 -4.735 -20.028 1.00 93.94 300 LYS A N 1
ATOM 2397 C CA . LYS A 1 300 ? 19.764 -3.906 -20.580 1.00 93.94 300 LYS A CA 1
ATOM 2398 C C . LYS A 1 300 ? 19.353 -2.437 -20.674 1.00 93.94 300 LYS A C 1
ATOM 2400 O O . LYS A 1 300 ? 18.213 -2.141 -21.039 1.00 93.94 300 LYS A O 1
ATOM 2405 N N . ILE A 1 301 ? 20.280 -1.525 -20.377 1.00 91.81 301 ILE A N 1
ATOM 2406 C CA . ILE A 1 301 ? 20.108 -0.099 -20.693 1.00 91.81 301 ILE A CA 1
ATOM 2407 C C . ILE A 1 301 ? 20.158 0.056 -22.219 1.00 91.81 301 ILE A C 1
ATOM 2409 O O . ILE A 1 301 ? 21.001 -0.550 -22.878 1.00 91.81 301 ILE A O 1
ATOM 2413 N N . LYS A 1 302 ? 19.233 0.831 -22.788 1.00 85.44 302 LYS A N 1
ATOM 2414 C CA . LYS A 1 302 ? 19.142 1.093 -24.234 1.00 85.44 302 LYS A CA 1
ATOM 2415 C C . LYS A 1 302 ? 19.255 2.596 -24.517 1.00 85.44 302 LYS A C 1
ATOM 2417 O O . LYS A 1 302 ? 18.704 3.401 -23.765 1.00 85.44 302 LYS A O 1
ATOM 2422 N N . GLY A 1 303 ? 19.888 2.950 -25.637 1.00 70.75 303 GLY A N 1
ATOM 2423 C CA . GLY A 1 303 ? 20.077 4.334 -26.097 1.00 70.75 303 GLY A CA 1
ATOM 2424 C C . GLY A 1 303 ? 21.466 4.898 -25.786 1.00 70.75 303 GLY A C 1
ATOM 2425 O O . GLY A 1 303 ? 22.280 4.215 -25.174 1.00 70.75 303 GLY A O 1
ATOM 2426 N N . ASP A 1 304 ? 21.726 6.128 -26.234 1.00 49.28 304 ASP A N 1
ATOM 2427 C CA . ASP A 1 304 ? 23.015 6.807 -26.063 1.00 49.28 304 ASP A CA 1
ATOM 2428 C C . ASP A 1 304 ? 23.224 7.163 -24.584 1.00 49.28 304 ASP A C 1
ATOM 2430 O O . ASP A 1 304 ? 22.653 8.116 -24.039 1.00 49.28 304 ASP A O 1
ATOM 2434 N N . VAL A 1 305 ? 23.960 6.303 -23.886 1.00 49.31 305 VAL A N 1
ATOM 2435 C CA . VAL A 1 305 ? 24.294 6.495 -22.481 1.00 49.31 305 VAL A CA 1
ATOM 2436 C C . VAL A 1 305 ? 25.509 7.408 -22.461 1.00 49.31 305 VAL A C 1
ATOM 2438 O O . VAL A 1 305 ? 26.641 6.941 -22.544 1.00 49.31 305 VAL A O 1
ATOM 2441 N N . GLY A 1 306 ? 25.280 8.722 -22.360 1.00 40.53 306 GLY A N 1
ATOM 2442 C CA . GLY A 1 306 ? 26.337 9.649 -21.960 1.00 40.53 306 GLY A CA 1
ATOM 2443 C C . GLY A 1 306 ? 27.061 9.048 -20.756 1.00 40.53 306 GLY A C 1
ATOM 2444 O O . GLY A 1 306 ? 26.410 8.730 -19.761 1.00 40.53 306 GLY A O 1
ATOM 2445 N N . SER A 1 307 ? 28.361 8.797 -20.928 1.00 32.59 307 SER A N 1
ATOM 2446 C CA . SER A 1 307 ? 29.233 7.992 -20.068 1.00 32.59 307 SER A CA 1
ATOM 2447 C C . SER A 1 307 ? 28.851 8.062 -18.588 1.00 32.59 307 SER A C 1
ATOM 2449 O O . SER A 1 307 ? 29.229 8.995 -17.879 1.00 32.59 307 SER A O 1
ATOM 2451 N N . PHE A 1 308 ? 28.104 7.068 -18.116 1.00 39.62 308 PHE A N 1
ATOM 2452 C CA . PHE A 1 308 ? 27.910 6.846 -16.693 1.00 39.62 308 PHE A CA 1
ATOM 2453 C C . PHE A 1 308 ? 28.964 5.833 -16.265 1.00 39.62 308 PHE A C 1
ATOM 2455 O O . PHE A 1 308 ? 28.870 4.651 -16.581 1.00 39.62 308 PHE A O 1
ATOM 2462 N N . VAL A 1 309 ? 30.000 6.318 -15.584 1.00 34.19 309 VAL A N 1
ATOM 2463 C CA . VAL A 1 309 ? 30.924 5.455 -14.851 1.00 34.19 309 VAL A CA 1
ATOM 2464 C C . VAL A 1 309 ? 30.173 4.979 -13.610 1.00 34.19 309 VAL A C 1
ATOM 2466 O O . VAL A 1 309 ? 29.904 5.764 -12.698 1.00 34.19 309 VAL A O 1
ATOM 2469 N N . GLU A 1 310 ? 29.778 3.708 -13.585 1.00 40.31 310 GLU A N 1
ATOM 2470 C CA . GLU A 1 310 ? 29.307 3.070 -12.360 1.00 40.31 310 GLU A CA 1
ATOM 2471 C C . GLU A 1 310 ? 30.495 2.912 -11.406 1.00 40.31 310 GLU A C 1
ATOM 2473 O O . GLU A 1 310 ? 31.438 2.174 -11.680 1.00 40.31 310 GLU A O 1
ATOM 2478 N N . LYS A 1 311 ? 30.448 3.593 -10.255 1.00 29.20 311 LYS A N 1
ATOM 2479 C CA . LYS A 1 311 ? 31.241 3.171 -9.099 1.00 29.20 311 LYS A CA 1
ATOM 2480 C C . LYS A 1 311 ? 30.596 1.908 -8.541 1.00 29.20 311 LYS A C 1
ATOM 2482 O O . LYS A 1 311 ? 29.625 1.987 -7.787 1.00 29.20 311 LYS A O 1
ATOM 2487 N N . ILE A 1 312 ? 31.152 0.754 -8.891 1.00 34.56 312 ILE A N 1
ATOM 2488 C CA . ILE A 1 312 ? 31.111 -0.409 -8.007 1.00 34.56 312 ILE A CA 1
ATOM 2489 C C . ILE A 1 312 ? 31.792 0.060 -6.717 1.00 34.56 312 ILE A C 1
ATOM 2491 O O . ILE A 1 312 ? 32.962 0.432 -6.736 1.00 34.56 312 ILE A O 1
ATOM 2495 N N . LYS A 1 313 ? 31.046 0.174 -5.615 1.00 30.02 313 LYS A N 1
ATOM 2496 C CA . LYS A 1 313 ? 31.673 0.364 -4.306 1.00 30.02 313 LYS A CA 1
ATOM 2497 C C . LYS A 1 313 ? 32.269 -0.977 -3.899 1.00 30.02 313 LYS A C 1
ATOM 2499 O O . LYS A 1 313 ? 31.533 -1.838 -3.420 1.00 30.02 313 LYS A O 1
ATOM 2504 N N . ASP A 1 314 ? 33.565 -1.133 -4.131 1.00 28.72 314 ASP A N 1
ATOM 2505 C CA . ASP A 1 314 ? 34.380 -2.039 -3.335 1.00 28.72 314 ASP A CA 1
ATOM 2506 C C . ASP A 1 314 ? 34.680 -1.314 -2.022 1.00 28.72 314 ASP A C 1
ATOM 2508 O O . ASP A 1 314 ? 35.430 -0.342 -1.988 1.00 28.72 314 ASP A O 1
ATOM 2512 N N . ASP A 1 315 ? 34.010 -1.730 -0.949 1.00 30.20 315 ASP A N 1
ATOM 2513 C CA . ASP A 1 315 ? 34.439 -1.390 0.406 1.00 30.20 315 ASP A CA 1
ATOM 2514 C C . ASP A 1 315 ? 35.507 -2.427 0.796 1.00 30.20 315 ASP A C 1
ATOM 2516 O O . ASP A 1 315 ? 35.221 -3.405 1.495 1.00 30.20 315 ASP A O 1
ATOM 2520 N N . THR A 1 316 ? 36.719 -2.246 0.275 1.00 29.47 316 THR A N 1
ATOM 2521 C CA . THR A 1 316 ? 37.943 -2.885 0.771 1.00 29.47 316 THR A CA 1
ATOM 2522 C C . THR A 1 316 ? 38.804 -1.795 1.389 1.00 29.47 316 THR A C 1
ATOM 2524 O O . THR A 1 316 ? 39.410 -1.008 0.666 1.00 29.47 316 THR A O 1
ATOM 2527 N N . ASP A 1 317 ? 38.820 -1.739 2.718 1.00 28.67 317 ASP A N 1
ATOM 2528 C CA . ASP A 1 317 ? 39.860 -1.026 3.454 1.00 28.67 317 ASP A CA 1
ATOM 2529 C C . ASP A 1 317 ? 41.064 -1.955 3.654 1.00 28.67 317 ASP A C 1
ATOM 2531 O O . ASP A 1 317 ? 40.915 -3.114 4.046 1.00 28.67 317 ASP A O 1
ATOM 2535 N N . ASP A 1 318 ? 42.218 -1.349 3.395 1.00 31.41 318 ASP A N 1
ATOM 2536 C CA . ASP A 1 318 ? 43.593 -1.642 3.794 1.00 31.41 318 ASP A CA 1
ATOM 2537 C C . ASP A 1 318 ? 44.337 -2.914 3.333 1.00 31.41 318 ASP A C 1
ATOM 2539 O O . ASP A 1 318 ? 44.048 -4.048 3.706 1.00 31.41 318 ASP A O 1
ATOM 2543 N N . ASN A 1 319 ? 45.448 -2.616 2.644 1.00 32.62 319 ASN A N 1
ATOM 2544 C CA . ASN A 1 319 ? 46.666 -3.400 2.420 1.00 32.62 319 ASN A CA 1
ATOM 2545 C C . ASN A 1 319 ? 46.579 -4.684 1.581 1.00 32.62 319 ASN A C 1
ATOM 2547 O O . ASN A 1 319 ? 46.482 -5.791 2.104 1.00 32.62 319 ASN A O 1
ATOM 2551 N N . SER A 1 320 ? 46.801 -4.554 0.270 1.00 28.70 320 SER A N 1
ATOM 2552 C CA . SER A 1 320 ? 47.854 -5.295 -0.456 1.00 28.70 320 SER A CA 1
ATOM 2553 C C . SER A 1 320 ? 47.903 -4.894 -1.935 1.00 28.70 320 SER A C 1
ATOM 2555 O O . SER A 1 320 ? 46.961 -4.330 -2.482 1.00 28.70 320 SER A O 1
ATOM 2557 N N . GLU A 1 321 ? 49.075 -5.104 -2.522 1.00 27.75 321 GLU A N 1
ATOM 2558 C CA . GLU A 1 321 ? 49.574 -4.570 -3.785 1.00 27.75 321 GLU A CA 1
ATOM 2559 C C . GLU A 1 321 ? 48.721 -4.880 -5.027 1.00 27.75 321 GLU A C 1
ATOM 2561 O O . GLU A 1 321 ? 48.057 -5.907 -5.144 1.00 27.75 321 GLU A O 1
ATOM 2566 N N . VAL A 1 322 ? 48.791 -3.948 -5.978 1.00 25.94 322 VAL A N 1
ATOM 2567 C CA . VAL A 1 322 ? 48.103 -3.937 -7.271 1.00 25.94 322 VAL A CA 1
ATOM 2568 C C . VAL A 1 322 ? 48.635 -5.049 -8.186 1.00 25.94 322 VAL A C 1
ATOM 2570 O O . VAL A 1 322 ? 49.819 -5.058 -8.516 1.00 25.94 322 VAL A O 1
ATOM 2573 N N . GLN A 1 323 ? 47.748 -5.912 -8.689 1.00 23.75 323 GLN A N 1
ATOM 2574 C CA . GLN A 1 323 ? 47.913 -6.551 -9.998 1.00 23.75 323 GLN A CA 1
ATOM 2575 C C . GLN A 1 323 ? 46.763 -6.096 -10.900 1.00 23.75 323 GLN A C 1
ATOM 2577 O O . GLN A 1 323 ? 45.589 -6.324 -10.609 1.00 23.75 323 GLN A O 1
ATOM 2582 N N . GLU A 1 324 ? 47.123 -5.360 -11.951 1.00 30.22 324 GLU A N 1
ATOM 2583 C CA . GLU A 1 324 ? 46.234 -4.946 -13.032 1.00 30.22 324 GLU A CA 1
ATOM 2584 C C . GLU A 1 324 ? 45.884 -6.167 -13.887 1.00 30.22 324 GLU A C 1
ATOM 2586 O O . GLU A 1 324 ? 46.792 -6.756 -14.459 1.00 30.22 324 GLU A O 1
ATOM 2591 N N . ASP A 1 325 ? 44.5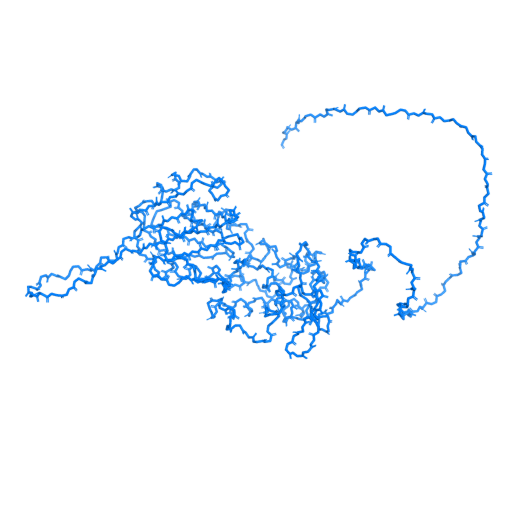97 -6.493 -14.037 1.00 26.72 325 ASP A N 1
ATOM 2592 C CA . ASP A 1 325 ? 44.125 -7.327 -15.148 1.00 26.72 325 ASP A CA 1
ATOM 2593 C C . ASP A 1 325 ? 42.860 -6.723 -15.793 1.00 26.72 325 ASP A C 1
ATOM 2595 O O . ASP A 1 325 ? 41.762 -6.682 -15.237 1.00 26.72 325 ASP A O 1
ATOM 2599 N N . GLU A 1 326 ? 43.119 -6.174 -16.980 1.00 24.83 326 GLU A N 1
ATOM 2600 C CA . GLU A 1 326 ? 42.312 -5.967 -18.189 1.00 24.83 326 GLU A CA 1
ATOM 2601 C C . GLU A 1 326 ? 40.773 -5.828 -18.118 1.00 24.83 326 GLU A C 1
ATOM 2603 O O . GLU A 1 326 ? 40.010 -6.787 -18.007 1.00 24.83 326 GLU A O 1
ATOM 2608 N N . ILE A 1 327 ? 40.298 -4.614 -18.436 1.00 25.27 327 ILE A N 1
ATOM 2609 C CA . ILE A 1 327 ? 38.967 -4.373 -19.014 1.00 25.27 327 ILE A CA 1
ATOM 2610 C C . ILE A 1 327 ? 39.134 -4.205 -20.531 1.00 25.27 327 ILE A C 1
ATOM 2612 O O . ILE A 1 327 ? 39.646 -3.187 -21.002 1.00 25.27 327 ILE A O 1
ATOM 2616 N N . VAL A 1 328 ? 38.649 -5.171 -21.315 1.00 22.58 328 VAL A N 1
ATOM 2617 C CA . VAL A 1 328 ? 38.575 -5.059 -22.781 1.00 22.58 328 VAL A CA 1
ATOM 2618 C C . VAL A 1 328 ? 37.413 -4.136 -23.163 1.00 22.58 328 VAL A C 1
ATOM 2620 O O . VAL A 1 328 ? 36.245 -4.522 -23.122 1.00 22.58 328 VAL A O 1
ATOM 2623 N N . ILE A 1 329 ? 37.730 -2.900 -23.556 1.00 25.98 329 ILE A N 1
ATOM 2624 C CA . ILE A 1 329 ? 36.787 -1.958 -24.178 1.00 25.98 329 ILE A CA 1
ATOM 2625 C C . ILE A 1 329 ? 37.049 -1.947 -25.685 1.00 25.98 329 ILE A C 1
ATOM 2627 O O . ILE A 1 329 ? 38.038 -1.375 -26.144 1.00 25.98 329 ILE A O 1
ATOM 2631 N N . VAL A 1 330 ? 36.140 -2.520 -26.474 1.00 22.77 330 VAL A N 1
ATOM 2632 C CA . VAL A 1 330 ? 36.151 -2.352 -27.934 1.00 22.77 330 VAL A CA 1
ATOM 2633 C C . VAL A 1 330 ? 35.620 -0.952 -28.261 1.00 22.77 330 VAL A C 1
ATOM 2635 O O . VAL A 1 330 ? 34.426 -0.685 -28.140 1.00 22.77 330 VAL A O 1
ATOM 2638 N N . LYS A 1 331 ? 36.516 -0.037 -28.647 1.00 25.03 331 LYS A N 1
ATOM 2639 C CA . LYS A 1 331 ? 36.173 1.267 -29.235 1.00 25.03 331 LYS A CA 1
ATOM 2640 C C . LYS A 1 331 ? 36.204 1.158 -30.759 1.00 25.03 331 LYS A C 1
ATOM 2642 O O . LYS A 1 331 ? 37.275 0.988 -31.333 1.00 25.03 331 LYS A O 1
ATOM 2647 N N . GLU A 1 332 ? 35.069 1.355 -31.424 1.00 22.86 332 GLU A N 1
ATOM 2648 C CA . GLU A 1 332 ? 35.080 1.820 -32.814 1.00 22.86 332 GLU A CA 1
ATOM 2649 C C . GLU A 1 332 ? 35.253 3.342 -32.819 1.00 22.86 332 GLU A C 1
ATOM 2651 O O . GLU A 1 332 ? 34.457 4.076 -32.232 1.00 22.86 332 GLU A O 1
ATOM 2656 N N . THR A 1 333 ? 36.304 3.830 -33.480 1.00 25.44 333 THR A N 1
ATOM 2657 C CA . THR A 1 333 ? 36.576 5.269 -33.617 1.00 25.44 333 THR A CA 1
ATOM 2658 C C . THR A 1 333 ? 36.528 5.655 -35.092 1.00 25.44 333 THR A C 1
ATOM 2660 O O . THR A 1 333 ? 37.359 5.202 -35.876 1.00 25.44 333 THR A O 1
ATOM 2663 N N . LYS A 1 334 ? 35.599 6.541 -35.477 1.00 27.77 334 LYS A N 1
ATOM 2664 C CA . LYS A 1 334 ? 35.673 7.273 -36.751 1.00 27.77 334 LYS A CA 1
ATOM 2665 C C . LYS A 1 334 ? 36.512 8.547 -36.575 1.00 27.77 334 LYS A C 1
ATOM 2667 O O . LYS A 1 334 ? 36.093 9.492 -35.923 1.00 27.77 334 LYS A O 1
ATOM 2672 N N . GLN A 1 335 ? 37.705 8.486 -37.166 1.00 28.75 335 GLN A N 1
ATOM 2673 C CA . GLN A 1 335 ? 38.526 9.520 -37.816 1.00 28.75 335 GLN A CA 1
ATOM 2674 C C . GLN A 1 335 ? 38.673 10.953 -37.245 1.00 28.75 335 GLN A C 1
ATOM 2676 O O . GLN A 1 335 ? 37.749 11.755 -37.208 1.00 28.75 335 GLN A O 1
ATOM 2681 N N . ASN A 1 336 ? 39.963 11.287 -37.075 1.00 28.31 336 ASN A N 1
ATOM 2682 C CA . ASN A 1 336 ? 40.655 12.552 -37.362 1.00 28.31 336 ASN A CA 1
ATOM 2683 C C . ASN A 1 336 ? 40.296 13.827 -36.578 1.00 28.31 336 ASN A C 1
ATOM 2685 O O . ASN A 1 336 ? 39.398 14.574 -36.952 1.00 28.31 336 ASN A O 1
ATOM 2689 N N . LYS A 1 337 ? 41.209 14.220 -35.675 1.00 28.77 337 LYS A N 1
ATOM 2690 C CA . LYS A 1 337 ? 42.031 15.441 -35.830 1.00 28.77 337 LYS A CA 1
ATOM 2691 C C . LYS A 1 337 ? 43.213 15.439 -34.846 1.00 28.77 337 LYS A C 1
ATOM 2693 O O . LYS A 1 337 ? 43.089 15.041 -33.695 1.00 28.77 337 LYS A O 1
ATOM 2698 N N . ARG A 1 338 ? 44.377 15.841 -35.366 1.00 25.61 338 ARG A N 1
ATOM 2699 C CA . ARG A 1 338 ? 45.703 15.886 -34.724 1.00 25.61 338 ARG A CA 1
ATOM 2700 C C . ARG A 1 338 ? 45.687 16.640 -33.386 1.00 25.61 338 ARG A C 1
ATOM 2702 O O . ARG A 1 338 ? 45.219 17.773 -33.344 1.00 25.61 338 ARG A O 1
ATOM 2709 N N . VAL A 1 339 ? 46.319 16.074 -32.354 1.00 26.48 339 VAL A N 1
ATOM 2710 C CA . VAL A 1 339 ? 46.722 16.805 -31.141 1.00 26.48 339 VAL A CA 1
ATOM 2711 C C . VAL A 1 339 ? 48.239 16.722 -30.992 1.00 26.48 339 VAL A C 1
ATOM 2713 O O . VAL A 1 339 ? 48.826 15.644 -30.918 1.00 26.48 339 VAL A O 1
ATOM 2716 N N . VAL A 1 340 ? 48.862 17.898 -30.993 1.00 24.38 340 VAL A N 1
ATOM 2717 C CA . VAL A 1 340 ? 50.289 18.141 -30.767 1.00 24.38 340 VAL A CA 1
ATOM 2718 C C . VAL A 1 340 ? 50.611 17.869 -29.293 1.00 24.38 340 VAL A C 1
ATOM 2720 O O . VAL A 1 340 ? 50.003 18.466 -28.409 1.00 24.38 340 VAL A O 1
ATOM 2723 N N . LYS A 1 341 ? 51.573 16.981 -29.0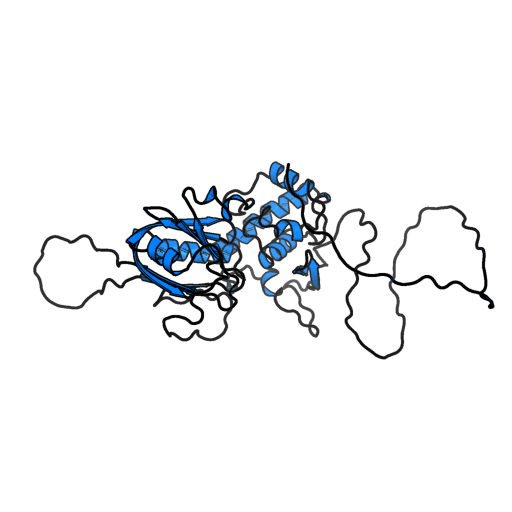12 1.00 24.73 341 LYS A N 1
ATOM 2724 C CA . LYS A 1 341 ? 52.098 16.752 -27.655 1.00 24.73 341 LYS A CA 1
ATOM 2725 C C . LYS A 1 341 ? 53.082 17.868 -27.288 1.00 24.73 341 LYS A C 1
ATOM 2727 O O . LYS A 1 341 ? 54.099 18.021 -27.960 1.00 24.73 341 LYS A O 1
ATOM 2732 N N . ARG A 1 342 ? 52.840 18.586 -26.187 1.00 23.72 342 ARG A N 1
ATOM 2733 C CA . ARG A 1 342 ? 53.892 19.305 -25.449 1.00 23.72 342 ARG A CA 1
ATOM 2734 C C . ARG A 1 342 ? 54.054 18.686 -24.064 1.00 23.72 342 ARG A C 1
ATOM 2736 O O . ARG A 1 342 ? 53.084 18.460 -23.351 1.00 23.72 342 ARG A O 1
ATOM 2743 N N . LYS A 1 343 ? 55.310 18.376 -23.759 1.00 24.70 343 LYS A N 1
ATOM 2744 C CA . LYS A 1 343 ? 55.839 17.766 -22.540 1.00 24.70 343 LYS A CA 1
ATOM 2745 C C . LYS A 1 343 ? 56.351 18.914 -21.668 1.00 24.70 343 LYS A C 1
ATOM 2747 O O . LYS A 1 343 ? 57.143 19.704 -22.171 1.00 24.70 343 LYS A O 1
ATOM 2752 N N . ILE A 1 344 ? 55.917 19.022 -20.414 1.00 26.69 344 ILE A N 1
ATOM 2753 C CA . ILE A 1 344 ? 56.576 19.891 -19.428 1.00 26.69 344 ILE A CA 1
ATOM 2754 C C . ILE A 1 344 ? 56.851 19.061 -18.175 1.00 26.69 344 ILE A C 1
ATOM 2756 O O . ILE A 1 344 ? 55.987 18.337 -17.683 1.00 26.69 344 ILE A O 1
ATOM 2760 N N . VAL A 1 345 ? 58.115 19.119 -17.770 1.00 28.38 345 VAL A N 1
ATOM 2761 C CA . VAL A 1 345 ? 58.795 18.374 -16.708 1.00 28.38 345 VAL A CA 1
ATOM 2762 C C . VAL A 1 345 ? 58.758 19.209 -15.419 1.00 28.38 345 VAL A C 1
ATOM 2764 O O . VAL A 1 345 ? 58.773 20.435 -15.492 1.00 28.38 345 VAL A O 1
ATOM 2767 N N . LYS A 1 346 ? 58.691 18.550 -14.254 1.00 29.47 346 LYS A N 1
ATOM 2768 C CA . LYS A 1 346 ? 58.802 19.166 -12.917 1.00 29.47 346 LYS A CA 1
ATOM 2769 C C . LYS A 1 346 ? 60.229 19.661 -12.631 1.00 29.47 346 LYS A C 1
ATOM 2771 O O . LYS A 1 346 ? 61.179 18.977 -12.997 1.00 29.47 346 LYS A O 1
ATOM 2776 N N . GLY A 1 347 ? 60.356 20.759 -11.886 1.00 26.91 347 GLY A N 1
ATOM 2777 C CA . GLY A 1 347 ? 61.596 21.208 -11.242 1.00 26.91 347 GLY A CA 1
ATOM 2778 C C . GLY A 1 347 ? 61.349 22.445 -10.373 1.00 26.91 347 GLY A C 1
ATOM 2779 O O . GLY A 1 347 ? 60.541 23.286 -10.752 1.00 26.91 347 GLY A O 1
ATOM 2780 N N . ASP A 1 348 ? 61.984 22.483 -9.207 1.00 25.48 348 ASP A N 1
ATOM 2781 C CA . ASP A 1 348 ? 61.599 23.191 -7.982 1.00 25.48 348 ASP A CA 1
ATOM 2782 C C . ASP A 1 348 ? 61.929 24.702 -7.875 1.00 25.48 348 ASP A C 1
ATOM 2784 O O . ASP A 1 348 ? 62.753 25.243 -8.606 1.00 25.48 348 ASP A O 1
ATOM 2788 N N . GLU A 1 349 ? 61.321 25.296 -6.831 1.00 26.67 349 GLU A N 1
ATOM 2789 C CA . GLU A 1 349 ? 61.932 26.165 -5.798 1.00 26.67 349 GLU A CA 1
ATOM 2790 C C . GLU A 1 349 ? 61.735 27.713 -5.750 1.00 26.67 349 GLU A C 1
ATOM 2792 O O . GLU A 1 349 ? 62.008 28.461 -6.682 1.00 26.67 349 GLU A O 1
ATOM 2797 N N . PHE A 1 350 ? 61.350 28.132 -4.525 1.00 27.48 350 PHE A N 1
ATOM 2798 C CA . PHE A 1 350 ? 61.510 29.399 -3.771 1.00 27.48 350 PHE A CA 1
ATOM 2799 C C . PHE A 1 350 ? 60.610 30.657 -3.928 1.00 27.48 350 PHE A C 1
ATOM 2801 O O . PHE A 1 350 ? 60.650 31.379 -4.916 1.00 27.48 350 PHE A O 1
ATOM 2808 N N . GLY A 1 351 ? 59.977 31.005 -2.781 1.00 24.98 351 GLY A N 1
ATOM 2809 C CA . GLY A 1 351 ? 59.694 32.366 -2.260 1.00 24.98 351 GLY A CA 1
ATOM 2810 C C . GLY A 1 351 ? 58.448 33.082 -2.811 1.00 24.98 351 GLY A C 1
ATOM 2811 O O . GLY A 1 351 ? 58.188 33.023 -3.996 1.00 24.98 351 GLY A O 1
ATOM 2812 N N . THR A 1 352 ? 57.601 33.819 -2.085 1.00 27.66 352 THR A N 1
ATOM 2813 C CA . THR A 1 352 ? 57.528 34.339 -0.711 1.00 27.66 352 THR A CA 1
ATOM 2814 C C . THR A 1 352 ? 56.094 34.873 -0.500 1.00 27.66 352 THR A C 1
ATOM 2816 O O . THR A 1 352 ? 55.468 35.392 -1.416 1.00 27.66 352 THR A O 1
ATOM 2819 N N . GLY A 1 353 ? 55.588 34.762 0.731 1.00 25.14 353 GLY A N 1
ATOM 2820 C CA . GLY A 1 353 ? 54.673 35.710 1.388 1.00 25.14 353 GLY A CA 1
ATOM 2821 C C . GLY A 1 353 ? 53.327 36.102 0.751 1.00 25.14 353 GLY A C 1
ATOM 2822 O O . GLY A 1 353 ? 53.262 37.014 -0.062 1.00 25.14 353 GLY A O 1
ATOM 2823 N N . LYS A 1 354 ? 52.226 35.613 1.345 1.00 28.03 354 LYS A N 1
ATOM 2824 C CA . LYS A 1 354 ? 51.215 36.471 2.009 1.00 28.03 354 LYS A CA 1
ATOM 2825 C C . LYS A 1 354 ? 50.173 35.635 2.761 1.00 28.03 354 LYS A C 1
ATOM 2827 O O . LYS A 1 354 ? 49.426 34.862 2.174 1.00 28.03 354 LYS A O 1
ATOM 2832 N N . LYS A 1 355 ? 50.126 35.838 4.082 1.00 26.83 355 LYS A N 1
ATOM 2833 C CA . LYS A 1 355 ? 49.006 35.484 4.965 1.00 26.83 355 LYS A CA 1
ATOM 2834 C C . LYS A 1 355 ? 47.792 36.343 4.606 1.00 26.83 355 LYS A C 1
ATOM 2836 O O . LYS A 1 355 ? 47.942 37.560 4.546 1.00 26.83 355 LYS A O 1
ATOM 2841 N N . VAL A 1 356 ? 46.608 35.742 4.506 1.00 28.62 356 VAL A N 1
ATOM 2842 C CA . VAL A 1 356 ? 45.338 36.413 4.831 1.00 28.62 356 VAL A CA 1
ATOM 2843 C C . VAL A 1 356 ? 44.466 35.439 5.624 1.00 28.62 356 VAL A C 1
ATOM 2845 O O . VAL A 1 356 ? 44.434 34.240 5.362 1.00 28.62 356 VAL A O 1
ATOM 2848 N N . SER A 1 357 ? 43.871 35.997 6.668 1.00 26.56 357 SER A N 1
ATOM 2849 C CA . SER A 1 357 ? 43.229 35.412 7.838 1.00 26.56 357 SER A CA 1
ATOM 2850 C C . SER A 1 357 ? 41.847 34.800 7.603 1.00 26.56 357 SER A C 1
ATOM 2852 O O . SER A 1 357 ? 41.063 35.290 6.795 1.00 26.56 357 SER A O 1
ATOM 2854 N N . PHE A 1 358 ? 41.533 33.803 8.433 1.00 27.72 358 PHE A N 1
ATOM 2855 C CA . PHE A 1 358 ? 40.180 33.355 8.767 1.00 27.72 358 PHE A CA 1
ATOM 2856 C C . PHE A 1 358 ? 39.407 34.438 9.542 1.00 27.72 358 PHE A C 1
ATOM 2858 O O . PHE A 1 358 ? 39.970 35.080 10.428 1.00 27.72 358 PHE A O 1
ATOM 2865 N N . GLY A 1 359 ? 38.114 34.588 9.241 1.00 26.38 359 GLY A N 1
ATOM 2866 C CA . GLY A 1 359 ? 37.161 35.418 9.981 1.00 26.38 359 GLY A CA 1
ATOM 2867 C C . GLY A 1 359 ? 35.758 34.798 9.989 1.00 26.38 359 GLY A C 1
ATOM 2868 O O . GLY A 1 359 ? 35.255 34.414 8.937 1.00 26.38 359 GLY A O 1
ATOM 2869 N N . ASN A 1 360 ? 35.223 34.683 11.209 1.00 27.00 360 ASN A N 1
ATOM 2870 C CA . ASN A 1 360 ? 33.929 34.190 11.724 1.00 27.00 360 ASN A CA 1
ATOM 2871 C C . ASN A 1 360 ? 32.692 34.348 10.809 1.00 27.00 360 ASN A C 1
ATOM 2873 O O . ASN A 1 360 ? 32.620 35.285 10.026 1.00 27.00 360 ASN A O 1
ATOM 2877 N N . LEU A 1 361 ? 31.712 33.431 10.775 1.00 26.50 361 LEU A N 1
ATOM 2878 C CA . LEU A 1 361 ? 30.736 33.001 11.807 1.00 26.50 361 LEU A CA 1
ATOM 2879 C C . LEU A 1 361 ? 29.817 34.129 12.331 1.00 26.50 361 LEU A C 1
ATOM 2881 O O . LEU A 1 361 ? 30.259 34.976 13.094 1.00 26.50 361 LEU A O 1
ATOM 2885 N N . GLU A 1 362 ? 28.535 34.029 11.941 1.00 26.52 362 GLU A N 1
ATOM 2886 C CA . GLU A 1 362 ? 27.282 34.503 12.578 1.00 26.52 362 GLU A CA 1
ATOM 2887 C C . GLU A 1 362 ? 26.373 35.456 11.776 1.00 26.52 362 GLU A C 1
ATOM 2889 O O . GLU A 1 362 ? 26.811 36.398 11.123 1.00 26.52 362 GLU A O 1
ATOM 2894 N N . SER A 1 363 ? 25.061 35.217 11.965 1.00 25.75 363 SER A N 1
ATOM 2895 C CA . SER A 1 363 ? 23.863 35.958 11.516 1.00 25.75 363 SER A CA 1
ATOM 2896 C C . SER A 1 363 ? 23.549 35.831 10.011 1.00 25.75 363 SER A C 1
ATOM 2898 O O . SER A 1 363 ? 24.440 35.876 9.181 1.00 25.75 363 SER A O 1
ATOM 2900 N N . TRP A 1 364 ? 22.318 35.566 9.555 1.00 26.56 364 TRP A N 1
ATOM 2901 C CA . TRP A 1 364 ? 21.098 36.344 9.787 1.00 26.56 364 TRP A CA 1
ATOM 2902 C C . TRP A 1 364 ? 19.811 35.491 9.819 1.00 26.56 364 TRP A C 1
ATOM 2904 O O . TRP A 1 364 ? 19.645 34.520 9.082 1.00 26.56 364 TRP A O 1
ATOM 2914 N N . ARG A 1 365 ? 18.889 35.923 10.689 1.00 29.34 365 ARG A N 1
ATOM 2915 C CA . ARG A 1 365 ? 17.479 35.523 10.810 1.00 29.34 365 ARG A CA 1
ATOM 2916 C C . ARG A 1 365 ? 16.607 36.178 9.719 1.00 29.34 365 ARG A C 1
ATOM 2918 O O . ARG A 1 365 ? 16.864 37.310 9.340 1.00 29.34 365 ARG A O 1
ATOM 2925 N N . LEU A 1 366 ? 15.533 35.464 9.364 1.00 30.89 366 LEU A N 1
ATOM 2926 C CA . LEU A 1 366 ? 14.140 35.897 9.111 1.00 30.89 366 LEU A CA 1
ATOM 2927 C C . LEU A 1 366 ? 13.839 37.238 8.402 1.00 30.89 366 LEU A C 1
ATOM 2929 O O . LEU A 1 366 ? 13.968 38.305 8.991 1.00 30.89 366 LEU A O 1
ATOM 2933 N N . SER A 1 367 ? 13.166 37.117 7.255 1.00 29.89 367 SER A N 1
ATOM 2934 C CA . SER A 1 367 ? 11.998 37.903 6.799 1.00 29.89 367 SER A CA 1
ATOM 2935 C C . SER A 1 367 ? 11.385 37.139 5.601 1.00 29.89 367 SER A C 1
ATOM 2937 O O . SER A 1 367 ? 12.125 36.568 4.811 1.00 29.89 367 SER A O 1
ATOM 2939 N N . GLY A 1 368 ? 10.081 36.933 5.403 1.00 27.52 368 GLY A N 1
ATOM 2940 C CA . GLY A 1 368 ? 8.893 37.591 5.932 1.00 27.52 368 GLY A CA 1
ATOM 2941 C C . GLY A 1 368 ? 8.189 38.383 4.821 1.00 27.52 368 GLY A C 1
ATOM 2942 O O . GLY A 1 368 ? 8.563 39.526 4.611 1.00 27.52 368 GLY A O 1
ATOM 2943 N N . LEU A 1 369 ? 7.165 37.765 4.206 1.00 32.38 369 LEU A N 1
ATOM 2944 C CA . LEU A 1 369 ? 6.031 38.341 3.443 1.00 32.38 369 LEU A CA 1
ATOM 2945 C C . LEU A 1 369 ? 6.285 39.015 2.074 1.00 32.38 369 LEU A C 1
ATOM 2947 O O . LEU A 1 369 ? 6.847 40.102 1.999 1.00 32.38 369 LEU A O 1
ATOM 2951 N N . PHE A 1 370 ? 5.743 38.402 1.013 1.00 35.59 370 PHE A N 1
ATOM 2952 C CA . PHE A 1 370 ? 4.530 38.857 0.308 1.00 35.59 370 PHE A CA 1
ATOM 2953 C C . PHE A 1 370 ? 3.806 37.660 -0.318 1.00 35.59 370 PHE A C 1
ATOM 2955 O O . PHE A 1 370 ? 4.511 36.691 -0.689 1.00 35.59 370 PHE A O 1
#

Radius of gyration: 28.7 Å; chains: 1; bounding box: 103×65×64 Å

Organism: NCBI:txid144538

InterPro domains:
  IPR010979 Small ribosomal subunit protein uS13-like, H2TH [SSF46946] (166-250)
  IPR012319 Formamidopyrimidine-DNA glycosylase, catalytic domain [PF01149] (1-149)
  IPR012319 Formamidopyrimidine-DNA glycosylase, catalytic domain [PS51068] (2-148)
  IPR012319 Formamidopyrimidine-DNA glycosylase, catalytic domain [SM00898] (2-151)
  IPR015886 Formamidopyrimidine-DNA glycosylase, H2TH DNA-binding [PF06831] (166-251)
  IPR015886 Formamidopyrimidine-DNA glycosylase, H2TH DNA-binding [SM01232] (166-258)
  IPR035937 Formamidopyrimidine-DNA glycosylase, N-terminal [G3DSA:3.20.190.10] (1-164)
  IPR035937 Formamidopyrimidine-DNA glycosylase, N-terminal [SSF81624] (2-171)

Secondary structure (DSSP, 8-state):
---HHHHHHHHHHHHHHHTT-BEEEEEE---TTTS-SS-HHHHHHHHTT-BEEEEEEETTEEEEEESSS-EEEEE-TTT-EEEETTS----SS--SPPP--SSPTTEEEEEEEPPPPPP---------------PPEEEEEE-TTS--EEEEEPSSGGGSTTTTT--B-TTT-PPPHHHHHHHHHT--SBHHHHHH-TTTBTT--HHHHHHHHHHTT--TTSBGGG--HHHHHHHHHHHHHHHHHHHHTTT-GGGS-TT-GGGTTT---SSS-EE-TTSPEEEEEEETTEEEEE-TTT----S--------------S----------------------------------------------------